Protein AF-A0A2E7UP07-F1 (afdb_monomer_lite)

Sequence (264 aa):
MEQRKNRIAVGGLRKANPNHLTILVEDVLRSPLGQLDPRTLADLVALSEIPTQIPTQLAKQLVSFRERMMREASDLPDGPALADLLRDLAGVAPHAQPGTLRDSIREICADRKHEDVVPAFEALERHWATEEPIEIELPKAPAPEPKRAAAPVKPRRASGGSAKNGAGRPEPVHELLPSAAKPRRRVATSQVNDSRREDWMREDVLSRLENYGSRGLKQEIIVAGTRHRSPYSDLGEGEVLAILRKMKREGRVRFSAGRWMLNK

Foldseek 3Di:
DVLVPQADDQPDLLADQQVVNCVSCVVVLPDALSRHQLLRLQSLQLVLVCCVRHDVVSNVSSVVSNVRRLVSLLPDDLDDVNLVSLQSNLVDQLQSHAPVNLVSNCVSCVPRDDPSNVVSNVSSVVRNVVDHHDHGDYPHDPDPDPPPPDDDDDDDDDDDDDDDDDDDDDDDDDDDDDDDDDDDDDDPDCPVVLVVQLVLLLVLLLVVQVVCAPNADALVCSLVSCCVPDPDVPDDSVSSVVSLVVCVVVQQWDDDPRGIHGRD

Radius of gyration: 27.46 Å; chains: 1; bounding box: 69×52×74 Å

Structure (mmCIF, N/CA/C/O backbone):
data_AF-A0A2E7UP07-F1
#
_entry.id   AF-A0A2E7UP07-F1
#
loop_
_atom_site.group_PDB
_atom_site.id
_atom_site.type_symbol
_atom_site.label_atom_id
_atom_site.label_alt_id
_atom_site.label_comp_id
_atom_site.label_asym_id
_atom_site.label_entity_id
_atom_site.label_seq_id
_atom_site.pdbx_PDB_ins_code
_atom_site.Cartn_x
_atom_site.Cartn_y
_atom_site.Cartn_z
_atom_site.occupancy
_atom_site.B_iso_or_equiv
_atom_site.auth_seq_id
_atom_site.auth_comp_id
_atom_site.auth_asym_id
_atom_site.auth_atom_id
_atom_site.pdbx_PDB_model_num
ATOM 1 N N . MET A 1 1 ? -10.965 -16.894 5.435 1.00 41.44 1 MET A N 1
ATOM 2 C CA . MET A 1 1 ? -10.268 -17.655 4.369 1.00 41.44 1 MET A CA 1
ATOM 3 C C . MET A 1 1 ? -10.761 -17.360 2.943 1.00 41.44 1 MET A C 1
ATOM 5 O O . MET A 1 1 ? -9.983 -17.553 2.020 1.00 41.44 1 MET A O 1
ATOM 9 N N . GLU A 1 2 ? -11.983 -16.857 2.716 1.00 35.28 2 GLU A N 1
ATOM 10 C CA . GLU A 1 2 ? -12.510 -16.604 1.353 1.00 35.28 2 GLU A CA 1
ATOM 11 C C . GLU A 1 2 ? -11.884 -15.413 0.598 1.00 35.28 2 GLU A C 1
ATOM 13 O O . GLU A 1 2 ? -11.828 -15.435 -0.628 1.00 35.28 2 GLU A O 1
ATOM 18 N N . GLN A 1 3 ? -11.333 -14.406 1.287 1.00 46.47 3 GLN A N 1
ATOM 19 C CA . GLN A 1 3 ? -10.760 -13.216 0.630 1.00 46.47 3 GLN A CA 1
ATOM 20 C C . GLN A 1 3 ? -9.442 -13.467 -0.128 1.00 46.47 3 GLN A C 1
ATOM 22 O O . GLN A 1 3 ? -9.080 -12.668 -0.987 1.00 46.47 3 GLN A O 1
ATOM 27 N N . ARG A 1 4 ? -8.735 -14.581 0.123 1.00 51.81 4 ARG A N 1
ATOM 28 C CA . ARG A 1 4 ? -7.459 -14.877 -0.560 1.00 51.81 4 ARG A CA 1
ATOM 29 C C . ARG A 1 4 ? -7.627 -15.226 -2.048 1.00 51.81 4 ARG A C 1
ATOM 31 O O . ARG A 1 4 ? -6.656 -15.133 -2.788 1.00 51.81 4 ARG A O 1
ATOM 38 N N . LYS A 1 5 ? -8.833 -15.597 -2.506 1.00 53.66 5 LYS A N 1
ATOM 39 C CA . LYS A 1 5 ? -9.068 -16.079 -3.884 1.00 53.66 5 LYS A CA 1
ATOM 40 C C . LYS A 1 5 ? -9.192 -14.983 -4.955 1.00 53.66 5 LYS A C 1
ATOM 42 O O . LYS A 1 5 ? -9.085 -15.314 -6.128 1.00 53.66 5 LYS A O 1
ATOM 47 N N . ASN A 1 6 ? -9.350 -13.709 -4.580 1.00 69.19 6 ASN A N 1
ATOM 48 C CA . ASN A 1 6 ? -9.571 -12.601 -5.527 1.00 69.19 6 ASN A CA 1
ATOM 49 C C . ASN A 1 6 ? -8.481 -11.517 -5.460 1.00 69.19 6 ASN A C 1
ATOM 51 O O . ASN A 1 6 ? -8.766 -10.333 -5.649 1.00 69.19 6 ASN A O 1
ATOM 55 N N . ARG A 1 7 ? -7.238 -11.897 -5.150 1.00 85.00 7 ARG A N 1
ATOM 56 C CA . ARG A 1 7 ? -6.121 -10.946 -5.165 1.00 85.00 7 ARG A CA 1
ATOM 57 C C . ARG A 1 7 ? -5.676 -10.657 -6.593 1.00 85.00 7 ARG A C 1
ATOM 59 O O . ARG A 1 7 ? -5.564 -11.558 -7.420 1.00 85.00 7 ARG A O 1
ATOM 66 N N . ILE A 1 8 ? -5.427 -9.385 -6.870 1.00 87.75 8 ILE A N 1
ATOM 67 C CA . ILE A 1 8 ? -4.972 -8.897 -8.164 1.00 87.75 8 ILE A CA 1
ATOM 68 C C . ILE A 1 8 ? -3.477 -9.181 -8.267 1.00 87.75 8 ILE A C 1
ATOM 70 O O . ILE A 1 8 ? -2.679 -8.598 -7.528 1.00 87.75 8 ILE A O 1
ATOM 74 N N . ALA A 1 9 ? -3.117 -10.066 -9.193 1.00 89.38 9 ALA A N 1
ATOM 75 C CA . ALA A 1 9 ? -1.739 -10.386 -9.525 1.00 89.38 9 ALA A CA 1
ATOM 76 C C . ALA A 1 9 ? -1.380 -9.807 -10.898 1.00 89.38 9 ALA A C 1
ATOM 78 O O . ALA A 1 9 ? -2.083 -10.055 -11.879 1.00 89.38 9 ALA A O 1
ATOM 79 N N . VAL A 1 10 ? -0.275 -9.064 -10.980 1.00 86.56 10 VAL A N 1
ATOM 80 C CA . VAL A 1 10 ? 0.266 -8.565 -12.253 1.00 86.56 10 VAL A CA 1
ATOM 81 C C . VAL A 1 10 ? 1.626 -9.200 -12.493 1.00 86.56 10 VAL A C 1
ATOM 83 O O . VAL A 1 10 ? 2.612 -8.883 -11.832 1.00 86.56 10 VAL A O 1
ATOM 86 N N . GLY A 1 11 ? 1.678 -10.122 -13.451 1.00 83.06 11 GLY A N 1
ATOM 87 C CA . GLY A 1 11 ? 2.912 -10.802 -13.826 1.00 83.06 11 GLY A CA 1
ATOM 88 C C . GLY A 1 11 ? 3.842 -9.922 -14.662 1.00 83.06 11 GLY A C 1
ATOM 89 O O . GLY A 1 11 ? 3.403 -9.096 -15.459 1.00 83.06 11 GLY A O 1
ATOM 90 N N . GLY A 1 12 ? 5.151 -10.145 -14.523 1.00 83.56 12 GLY A N 1
ATOM 91 C CA . GLY A 1 12 ? 6.152 -9.611 -15.453 1.00 83.56 12 GLY A CA 1
ATOM 92 C C . GLY A 1 12 ? 6.553 -8.148 -15.247 1.00 83.56 12 GLY A C 1
ATOM 93 O O . GLY A 1 12 ? 7.297 -7.623 -16.071 1.00 83.56 12 GLY A O 1
ATOM 94 N N . LEU A 1 13 ? 6.140 -7.505 -14.150 1.00 87.81 13 LEU A N 1
ATOM 95 C CA . LEU A 1 13 ? 6.447 -6.097 -13.858 1.00 87.81 13 LEU A CA 1
ATOM 96 C C . LEU A 1 13 ? 7.948 -5.778 -13.907 1.00 87.81 13 LEU A C 1
ATOM 98 O O . LEU A 1 13 ? 8.347 -4.776 -14.488 1.00 87.81 13 LEU A O 1
ATOM 102 N N . ARG A 1 14 ? 8.800 -6.670 -13.391 1.00 86.62 14 ARG A N 1
ATOM 103 C CA . ARG A 1 14 ? 10.264 -6.482 -13.396 1.00 86.62 14 ARG A CA 1
ATOM 104 C C . ARG A 1 14 ? 10.932 -6.605 -14.769 1.00 86.62 14 ARG A C 1
ATOM 106 O O . ARG A 1 14 ? 12.106 -6.292 -14.893 1.00 86.62 14 ARG A O 1
ATOM 113 N N . LYS A 1 15 ? 10.225 -7.119 -15.780 1.00 86.12 15 LYS A N 1
ATOM 114 C CA . LYS A 1 15 ? 10.754 -7.360 -17.138 1.00 86.12 15 LYS A CA 1
ATOM 115 C C . LYS A 1 15 ? 9.993 -6.576 -18.208 1.00 86.12 15 LYS A C 1
ATOM 117 O O . LYS A 1 15 ? 10.276 -6.717 -19.396 1.00 86.12 15 LYS A O 1
ATOM 122 N N . ALA A 1 16 ? 8.993 -5.797 -17.808 1.00 82.69 16 ALA A N 1
ATOM 123 C CA . ALA A 1 16 ? 8.141 -5.070 -18.728 1.00 82.69 16 ALA A CA 1
ATOM 124 C C . ALA A 1 16 ? 8.869 -3.849 -19.301 1.00 82.69 16 ALA A C 1
ATOM 126 O O . ALA A 1 16 ? 9.675 -3.203 -18.636 1.00 82.69 16 ALA A O 1
ATOM 127 N N . ASN A 1 17 ? 8.544 -3.504 -20.546 1.00 78.81 17 ASN A N 1
ATOM 128 C CA . ASN A 1 17 ? 8.998 -2.254 -21.142 1.00 78.81 17 ASN A CA 1
ATOM 129 C C . ASN A 1 17 ? 8.436 -1.060 -20.333 1.00 78.81 17 ASN A C 1
ATOM 131 O O . ASN A 1 17 ? 7.235 -1.069 -20.036 1.00 78.81 17 ASN A O 1
ATOM 135 N N . PRO A 1 18 ? 9.236 -0.017 -20.035 1.00 75.81 18 PRO A N 1
ATOM 136 C CA . PRO A 1 18 ? 8.787 1.163 -19.291 1.00 75.81 18 PRO A CA 1
ATOM 137 C C . PRO A 1 18 ? 7.499 1.815 -19.812 1.00 75.81 18 PRO A C 1
ATOM 139 O O . PRO A 1 18 ? 6.678 2.274 -19.020 1.00 75.81 18 PRO A O 1
ATOM 142 N N . ASN A 1 19 ? 7.277 1.814 -21.131 1.00 72.56 19 ASN A N 1
ATOM 143 C CA . ASN A 1 19 ? 6.059 2.371 -21.729 1.00 72.56 19 ASN A CA 1
ATOM 144 C C . ASN A 1 19 ? 4.832 1.471 -21.511 1.00 72.56 19 ASN A C 1
ATOM 146 O O . ASN A 1 19 ? 3.713 1.963 -21.391 1.00 72.56 19 ASN A O 1
ATOM 150 N N . HIS A 1 20 ? 5.028 0.152 -21.445 1.00 78.75 20 HIS A N 1
ATOM 151 C CA . HIS A 1 20 ? 3.950 -0.805 -21.181 1.00 78.75 20 HIS A CA 1
ATOM 152 C C . HIS A 1 20 ? 3.600 -0.876 -19.694 1.00 78.75 20 HIS A C 1
ATOM 154 O O . HIS A 1 20 ? 2.454 -1.167 -19.357 1.00 78.75 20 HIS A O 1
ATOM 160 N N . LEU A 1 21 ? 4.551 -0.562 -18.805 1.00 81.12 21 LEU A N 1
ATOM 161 C CA . LEU A 1 21 ? 4.309 -0.528 -17.364 1.00 81.12 21 LEU A CA 1
ATOM 162 C C . LEU A 1 21 ? 3.149 0.392 -17.001 1.00 81.12 21 LEU A C 1
ATOM 164 O O . LEU A 1 21 ? 2.299 -0.014 -16.219 1.00 81.12 21 LEU A O 1
ATOM 168 N N . THR A 1 22 ? 3.066 1.586 -17.600 1.00 78.62 22 THR A N 1
ATOM 169 C CA . THR A 1 22 ? 1.986 2.541 -17.305 1.00 78.62 22 THR A CA 1
ATOM 170 C C . THR A 1 22 ? 0.603 1.935 -17.524 1.00 78.62 22 THR A C 1
ATOM 172 O O . THR A 1 22 ? -0.282 2.158 -16.707 1.00 78.62 22 THR A O 1
ATOM 175 N N . ILE A 1 23 ? 0.439 1.134 -18.579 1.00 78.06 23 ILE A N 1
ATOM 176 C CA . ILE A 1 23 ? -0.828 0.471 -18.904 1.00 78.06 23 ILE A CA 1
ATOM 177 C C . ILE A 1 23 ? -1.078 -0.698 -17.944 1.00 78.06 23 ILE A C 1
ATOM 179 O O . ILE A 1 23 ? -2.177 -0.846 -17.423 1.00 78.06 23 ILE A O 1
ATOM 183 N N . LEU A 1 24 ? -0.052 -1.512 -17.674 1.00 82.00 24 LEU A N 1
ATOM 184 C CA . LEU A 1 24 ? -0.178 -2.712 -16.841 1.00 82.00 24 LEU A CA 1
ATOM 185 C C . LEU A 1 24 ? -0.563 -2.408 -15.391 1.00 82.00 24 LEU A C 1
ATOM 187 O O . LEU A 1 24 ? -1.238 -3.218 -14.759 1.00 82.00 24 LEU A O 1
ATOM 191 N N . VAL A 1 25 ? -0.116 -1.272 -14.853 1.00 88.44 25 VAL A N 1
ATOM 192 C CA . VAL A 1 25 ? -0.308 -0.959 -13.431 1.00 88.44 25 VAL A CA 1
ATOM 193 C C . VAL A 1 25 ? -1.404 0.071 -13.167 1.00 88.44 25 VAL A C 1
ATOM 195 O O . VAL A 1 25 ? -1.717 0.300 -12.003 1.00 88.44 25 VAL A O 1
ATOM 198 N N . GLU A 1 26 ? -2.009 0.684 -14.193 1.00 82.75 26 GLU A N 1
ATOM 199 C CA . GLU A 1 26 ? -2.934 1.819 -14.020 1.00 82.75 26 GLU A CA 1
ATOM 200 C C . GLU A 1 26 ? -4.058 1.533 -13.011 1.00 82.75 26 GLU A C 1
ATOM 202 O O . GLU A 1 26 ? -4.303 2.333 -12.098 1.00 82.75 26 GLU A O 1
ATOM 207 N N . ASP A 1 27 ? -4.711 0.381 -13.157 1.00 80.12 27 ASP A N 1
ATOM 208 C CA . ASP A 1 27 ? -5.810 -0.027 -12.283 1.00 80.12 27 ASP A CA 1
ATOM 209 C C . ASP A 1 27 ? -5.301 -0.552 -10.937 1.00 80.12 27 ASP A C 1
ATOM 211 O O . ASP A 1 27 ? -5.854 -0.233 -9.881 1.00 80.12 27 ASP A O 1
ATOM 215 N N . VAL A 1 28 ? -4.191 -1.292 -10.954 1.00 91.38 28 VAL A N 1
ATOM 216 C CA . VAL A 1 28 ? -3.621 -1.947 -9.766 1.00 91.38 28 VAL A CA 1
ATOM 217 C C . VAL A 1 28 ? -3.075 -0.937 -8.761 1.00 91.38 28 VAL A C 1
ATOM 219 O O . VAL A 1 28 ? -3.221 -1.126 -7.554 1.00 91.38 28 VAL A O 1
ATOM 222 N N . LEU A 1 29 ? -2.552 0.199 -9.231 1.00 92.19 29 LEU A N 1
ATOM 223 C CA . LEU A 1 29 ? -2.101 1.297 -8.370 1.00 92.19 29 LEU A CA 1
ATOM 224 C C . LEU A 1 29 ? -3.226 1.940 -7.551 1.00 92.19 29 LEU A C 1
ATOM 226 O O . LEU A 1 29 ? -2.947 2.751 -6.667 1.00 92.19 29 LEU A O 1
ATOM 230 N N . ARG A 1 30 ? -4.495 1.628 -7.834 1.00 88.94 30 ARG A N 1
ATOM 231 C CA . ARG A 1 30 ? -5.647 2.139 -7.078 1.00 88.94 30 ARG A CA 1
ATOM 232 C C . ARG A 1 30 ? -6.181 1.123 -6.076 1.00 88.94 30 ARG A C 1
ATOM 234 O O . ARG A 1 30 ? -6.876 1.535 -5.145 1.00 88.94 30 ARG A O 1
ATOM 241 N N . SER A 1 31 ? -5.818 -0.148 -6.209 1.00 90.88 31 SER A N 1
ATOM 242 C CA . SER A 1 31 ? -6.282 -1.228 -5.340 1.00 90.88 31 SER A CA 1
ATOM 243 C C . SER A 1 31 ? -5.780 -1.062 -3.899 1.00 90.88 31 SER A C 1
ATOM 245 O O . SER A 1 31 ? -4.682 -0.532 -3.705 1.00 90.88 31 SER A O 1
ATOM 247 N N . PRO A 1 32 ? -6.579 -1.449 -2.889 1.00 91.00 32 PRO A N 1
ATOM 248 C CA . PRO A 1 32 ? -6.159 -1.486 -1.491 1.00 91.00 32 PRO A CA 1
ATOM 249 C C . PRO A 1 32 ? -5.232 -2.677 -1.218 1.00 91.00 32 PRO A C 1
ATOM 251 O O . PRO A 1 32 ? -5.281 -3.683 -1.933 1.00 91.00 32 PRO A O 1
ATOM 254 N N . LEU A 1 33 ? -4.456 -2.594 -0.138 1.00 91.75 33 LEU A N 1
ATOM 255 C CA . LEU A 1 33 ? -3.448 -3.583 0.254 1.00 91.75 33 LEU A CA 1
ATOM 256 C C . LEU A 1 33 ? -4.002 -5.015 0.290 1.00 91.75 33 LEU A C 1
ATOM 258 O O . LEU A 1 33 ? -3.428 -5.919 -0.309 1.00 91.75 33 LEU A O 1
ATOM 262 N N . GLY A 1 34 ? -5.161 -5.218 0.923 1.00 89.12 34 GLY A N 1
ATOM 263 C CA . GLY A 1 34 ? -5.766 -6.549 1.070 1.00 89.12 34 GLY A CA 1
ATOM 264 C C . GLY A 1 34 ? -6.213 -7.210 -0.243 1.00 89.12 34 GLY A C 1
ATOM 265 O O . GLY A 1 34 ? -6.429 -8.423 -0.271 1.00 89.12 34 GLY A O 1
ATOM 266 N N . GLN A 1 35 ? -6.346 -6.437 -1.327 1.00 90.81 35 GLN A N 1
ATOM 267 C CA . GLN A 1 35 ? -6.702 -6.937 -2.661 1.00 90.81 35 GLN A CA 1
ATOM 268 C C . GLN A 1 35 ? -5.482 -7.193 -3.545 1.00 90.81 35 GLN A C 1
ATOM 270 O O . GLN A 1 35 ? -5.643 -7.707 -4.650 1.00 90.81 35 GLN A O 1
ATOM 275 N N . LEU A 1 36 ? -4.281 -6.833 -3.105 1.00 92.81 36 LEU A N 1
ATOM 276 C CA . LEU A 1 36 ? -3.072 -7.028 -3.887 1.00 92.81 36 LEU A CA 1
ATOM 277 C C . LEU A 1 36 ? -2.442 -8.372 -3.570 1.00 92.81 36 LEU A C 1
ATOM 279 O O . LEU A 1 36 ? -2.367 -8.803 -2.419 1.00 92.81 36 LEU A O 1
ATOM 283 N N . ASP A 1 37 ? -1.965 -9.030 -4.617 1.00 94.06 37 ASP A N 1
ATOM 284 C CA . ASP A 1 37 ? -1.066 -10.152 -4.442 1.00 94.06 37 ASP A CA 1
ATOM 285 C C . ASP A 1 37 ? 0.270 -9.668 -3.820 1.00 94.06 37 ASP A C 1
ATOM 287 O O . ASP A 1 37 ? 0.810 -8.646 -4.263 1.00 94.06 37 ASP A O 1
ATOM 291 N N . PRO A 1 38 ? 0.830 -10.370 -2.813 1.00 94.25 38 PRO A N 1
ATOM 292 C CA . PRO A 1 38 ? 2.055 -9.950 -2.125 1.00 94.25 38 PRO A CA 1
ATOM 293 C C . PRO A 1 38 ? 3.258 -9.783 -3.058 1.00 94.25 38 PRO A C 1
ATOM 295 O O . PRO A 1 38 ? 4.070 -8.874 -2.866 1.00 94.25 38 PRO A O 1
ATOM 298 N N . ARG A 1 39 ? 3.368 -10.614 -4.107 1.00 94.88 39 ARG A N 1
ATOM 299 C CA . ARG A 1 39 ? 4.440 -10.476 -5.098 1.00 94.88 39 ARG A CA 1
ATOM 300 C C . ARG A 1 39 ? 4.242 -9.220 -5.937 1.00 94.88 39 ARG A C 1
ATOM 302 O O . ARG A 1 39 ? 5.205 -8.505 -6.200 1.00 94.88 39 ARG A O 1
ATOM 309 N N . THR A 1 40 ? 3.001 -8.928 -6.312 1.00 95.38 40 THR A N 1
ATOM 310 C CA . THR A 1 40 ? 2.662 -7.702 -7.049 1.00 95.38 40 THR A CA 1
ATOM 311 C C . THR A 1 40 ? 2.959 -6.453 -6.220 1.00 95.38 40 THR A C 1
ATOM 313 O O . THR A 1 40 ? 3.543 -5.506 -6.741 1.00 95.38 40 THR A O 1
ATOM 316 N N . LEU A 1 41 ? 2.637 -6.460 -4.922 1.00 96.25 41 LEU A N 1
ATOM 317 C CA . LEU A 1 41 ? 3.016 -5.382 -4.005 1.00 96.25 41 LEU A CA 1
ATOM 318 C C . LEU A 1 41 ? 4.537 -5.177 -3.986 1.00 96.25 41 LEU A C 1
ATOM 320 O O . LEU A 1 41 ? 4.997 -4.056 -4.204 1.00 96.25 41 LEU A O 1
ATOM 324 N N . ALA A 1 42 ? 5.308 -6.245 -3.763 1.00 96.06 42 ALA A N 1
ATOM 325 C CA . ALA A 1 42 ? 6.767 -6.173 -3.709 1.00 96.06 42 ALA A CA 1
ATOM 326 C C . ALA A 1 42 ? 7.372 -5.636 -5.018 1.00 96.06 42 ALA A C 1
ATOM 328 O O . ALA A 1 42 ? 8.253 -4.777 -4.988 1.00 96.06 42 ALA A O 1
ATOM 329 N N . ASP A 1 43 ? 6.861 -6.083 -6.167 1.00 95.19 43 ASP A N 1
ATOM 330 C CA . ASP A 1 43 ? 7.311 -5.623 -7.481 1.00 95.19 43 ASP A CA 1
ATOM 331 C C . ASP A 1 43 ? 6.9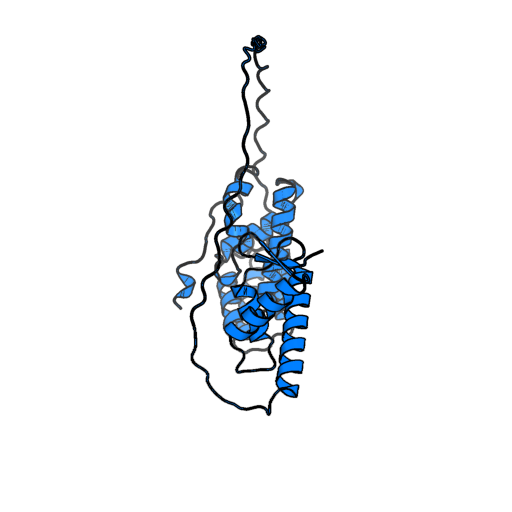72 -4.142 -7.726 1.00 95.19 43 ASP A C 1
ATOM 333 O O . ASP A 1 43 ? 7.823 -3.397 -8.209 1.00 95.19 43 ASP A O 1
ATOM 337 N N . LEU A 1 44 ? 5.776 -3.677 -7.352 1.00 95.69 44 LEU A N 1
ATOM 338 C CA . LEU A 1 44 ? 5.394 -2.263 -7.479 1.00 95.69 44 LEU A CA 1
ATOM 339 C C . LEU A 1 44 ? 6.210 -1.353 -6.553 1.00 95.69 44 LEU A C 1
ATOM 341 O O . LEU A 1 44 ? 6.601 -0.257 -6.960 1.00 95.69 44 LEU A O 1
ATOM 345 N N . VAL A 1 45 ? 6.498 -1.795 -5.325 1.00 96.19 45 VAL A N 1
ATOM 346 C CA . VAL A 1 45 ? 7.381 -1.045 -4.420 1.00 96.19 45 VAL A CA 1
ATOM 347 C C . VAL A 1 45 ? 8.796 -0.987 -4.992 1.00 96.19 45 VAL A C 1
ATOM 349 O O . VAL A 1 45 ? 9.387 0.088 -5.005 1.00 96.19 45 VAL A O 1
ATOM 352 N N . ALA A 1 46 ? 9.305 -2.081 -5.554 1.00 94.81 46 ALA A N 1
ATOM 353 C CA . ALA A 1 46 ? 10.634 -2.103 -6.156 1.00 94.81 46 ALA A CA 1
ATOM 354 C C . ALA A 1 46 ? 10.721 -1.186 -7.393 1.00 94.81 46 ALA A C 1
ATOM 356 O O . ALA A 1 46 ? 11.689 -0.450 -7.558 1.00 94.81 46 ALA A O 1
ATOM 357 N N . LEU A 1 47 ? 9.669 -1.121 -8.220 1.00 94.00 47 LEU A N 1
ATOM 358 C CA . LEU A 1 47 ? 9.594 -0.151 -9.323 1.00 94.00 47 LEU A CA 1
ATOM 359 C C . LEU A 1 47 ? 9.615 1.311 -8.836 1.00 94.00 47 LEU A C 1
ATOM 361 O O . LEU A 1 47 ? 10.065 2.193 -9.566 1.00 94.00 47 LEU A O 1
ATOM 365 N N . SER A 1 48 ? 9.144 1.588 -7.615 1.00 94.00 48 SER A N 1
ATOM 366 C CA . SER A 1 48 ? 9.197 2.937 -7.032 1.00 94.00 48 SER A CA 1
ATOM 367 C C . SER A 1 48 ? 10.619 3.393 -6.673 1.00 94.00 48 SER A C 1
ATOM 369 O O . SER A 1 48 ? 10.844 4.594 -6.525 1.00 94.00 48 SER A O 1
ATOM 371 N N . GLU A 1 49 ? 11.570 2.460 -6.552 1.00 92.12 49 GLU A N 1
ATOM 372 C CA . GLU A 1 49 ? 12.976 2.732 -6.217 1.00 92.12 49 GLU A CA 1
ATOM 373 C C . GLU A 1 49 ? 13.827 3.080 -7.448 1.00 92.12 49 GLU A C 1
ATOM 375 O O . GLU A 1 49 ? 14.929 3.602 -7.303 1.00 92.12 49 GLU A O 1
ATOM 380 N N . ILE A 1 50 ? 13.302 2.881 -8.664 1.00 91.12 50 ILE A N 1
ATOM 381 C CA . ILE A 1 50 ? 14.004 3.153 -9.930 1.00 91.12 50 ILE A CA 1
ATOM 382 C C . ILE A 1 50 ? 13.336 4.264 -10.763 1.00 91.12 50 ILE A C 1
ATOM 384 O O . ILE A 1 50 ? 13.069 4.079 -11.955 1.00 91.12 50 ILE A O 1
ATOM 388 N N . PRO A 1 51 ? 13.073 5.460 -10.193 1.00 89.00 51 PRO A N 1
ATOM 389 C CA . PRO A 1 51 ? 12.303 6.516 -10.857 1.00 89.00 51 PRO A CA 1
ATOM 390 C C . PRO A 1 51 ? 12.947 7.034 -12.152 1.00 89.00 51 PRO A C 1
ATOM 392 O O . PRO A 1 51 ? 12.265 7.647 -12.969 1.00 89.00 51 PRO A O 1
ATOM 395 N N . THR A 1 52 ? 14.245 6.798 -12.350 1.00 88.12 52 THR A N 1
ATOM 396 C CA . THR A 1 52 ? 15.005 7.194 -13.544 1.00 88.12 52 THR A CA 1
ATOM 397 C C . THR A 1 52 ? 14.757 6.287 -14.751 1.00 88.12 52 THR A C 1
ATOM 399 O O . THR A 1 52 ? 14.991 6.713 -15.880 1.00 88.12 52 THR A O 1
ATOM 402 N N . GLN A 1 53 ? 14.273 5.059 -14.538 1.00 87.75 53 GLN A N 1
ATOM 403 C CA . GLN A 1 53 ? 14.061 4.061 -15.595 1.00 87.75 53 GLN A CA 1
ATOM 404 C C . GLN A 1 53 ? 12.612 4.014 -16.108 1.00 87.75 53 GLN A C 1
ATOM 406 O O . GLN A 1 53 ? 12.306 3.283 -17.049 1.00 87.75 53 GLN A O 1
ATOM 411 N N . ILE A 1 54 ? 11.708 4.789 -15.503 1.00 88.94 54 ILE A N 1
ATOM 412 C CA . ILE A 1 54 ? 10.272 4.794 -15.802 1.00 88.94 54 ILE A CA 1
ATOM 413 C C . ILE A 1 54 ? 9.764 6.207 -16.116 1.00 88.94 54 ILE A C 1
ATOM 415 O O . ILE A 1 54 ? 10.383 7.196 -15.718 1.00 88.94 54 ILE A O 1
ATOM 419 N N . PRO A 1 55 ? 8.614 6.347 -16.804 1.00 87.12 55 PRO A N 1
ATOM 420 C CA . PRO A 1 55 ? 8.022 7.656 -17.059 1.00 87.12 55 PRO A CA 1
ATOM 421 C C . PRO A 1 55 ? 7.793 8.453 -15.766 1.00 87.12 55 PRO A C 1
ATOM 423 O O . PRO A 1 55 ? 7.247 7.933 -14.793 1.00 87.12 55 PRO A O 1
ATOM 426 N N . THR A 1 56 ? 8.129 9.748 -15.768 1.00 88.06 56 THR A N 1
ATOM 427 C CA . THR A 1 56 ? 8.072 10.614 -14.572 1.00 88.06 56 THR A CA 1
ATOM 428 C C . THR A 1 56 ? 6.704 10.615 -13.888 1.00 88.06 56 THR A C 1
ATOM 430 O O . THR A 1 56 ? 6.614 10.664 -12.662 1.00 88.06 56 THR A O 1
ATOM 433 N N . GLN A 1 57 ? 5.622 10.558 -14.669 1.00 88.12 57 GLN A N 1
ATOM 434 C CA . GLN A 1 57 ? 4.270 10.497 -14.120 1.00 88.12 57 GLN A CA 1
ATOM 435 C C . GLN A 1 57 ? 4.017 9.181 -13.376 1.00 88.12 57 GLN A C 1
ATOM 437 O O . GLN A 1 57 ? 3.452 9.202 -12.283 1.00 88.12 57 GLN A O 1
ATOM 442 N N . LEU A 1 58 ? 4.475 8.060 -13.938 1.00 89.44 58 LEU A N 1
ATOM 443 C CA . LEU A 1 58 ? 4.368 6.749 -13.309 1.00 89.44 58 LEU A CA 1
ATOM 444 C C . LEU A 1 58 ? 5.218 6.683 -12.034 1.00 89.44 58 LEU A C 1
ATOM 446 O O . LEU A 1 58 ? 4.733 6.209 -11.012 1.00 89.44 58 LEU A O 1
ATOM 450 N N . ALA A 1 59 ? 6.433 7.241 -12.050 1.00 92.75 59 ALA A N 1
ATOM 451 C CA . ALA A 1 59 ? 7.281 7.330 -10.859 1.00 92.75 59 ALA A CA 1
ATOM 452 C C . ALA A 1 59 ? 6.564 8.036 -9.695 1.00 92.75 59 ALA A C 1
ATOM 454 O O . ALA A 1 59 ? 6.504 7.510 -8.584 1.00 92.75 59 ALA A O 1
ATOM 455 N N . LYS A 1 60 ? 5.930 9.189 -9.957 1.00 92.94 60 LYS A N 1
ATOM 456 C CA . LYS A 1 60 ? 5.137 9.914 -8.945 1.00 92.94 60 LYS A CA 1
ATOM 457 C C . LYS A 1 60 ? 3.976 9.076 -8.404 1.00 92.94 60 LYS A C 1
ATOM 459 O O . LYS A 1 60 ? 3.701 9.104 -7.203 1.00 92.94 60 LYS A O 1
ATOM 464 N N . GLN A 1 61 ? 3.287 8.345 -9.282 1.00 93.44 61 GLN A N 1
ATOM 465 C CA . GLN A 1 61 ? 2.179 7.474 -8.889 1.00 93.44 61 GLN A CA 1
ATOM 466 C C . GLN A 1 61 ? 2.653 6.295 -8.033 1.00 93.44 61 GLN A C 1
ATOM 468 O O . GLN A 1 61 ? 2.003 5.994 -7.037 1.00 93.44 61 GLN A O 1
ATOM 473 N N . LEU A 1 62 ? 3.788 5.678 -8.369 1.00 95.44 62 LEU A N 1
ATOM 474 C CA . LEU A 1 62 ? 4.376 4.570 -7.613 1.00 95.44 62 LEU A CA 1
ATOM 475 C C . LEU A 1 62 ? 4.851 4.998 -6.222 1.00 95.44 62 LEU A C 1
ATOM 477 O O . LEU A 1 62 ? 4.613 4.277 -5.257 1.00 95.44 62 LEU A O 1
ATOM 481 N N . VAL A 1 63 ? 5.437 6.192 -6.086 1.00 95.06 63 VAL A N 1
ATOM 482 C CA . VAL A 1 63 ? 5.789 6.751 -4.767 1.00 95.06 63 VAL A CA 1
ATOM 483 C C . VAL A 1 63 ? 4.532 6.971 -3.921 1.00 95.06 63 VAL A C 1
ATOM 485 O O . VAL A 1 63 ? 4.454 6.490 -2.792 1.00 95.06 63 VAL A O 1
ATOM 488 N N . SER A 1 64 ? 3.505 7.612 -4.493 1.00 94.62 64 SER A N 1
ATOM 489 C CA . SER A 1 64 ? 2.221 7.818 -3.800 1.00 94.62 64 SER A CA 1
ATOM 490 C C . SER A 1 64 ? 1.552 6.492 -3.416 1.00 94.62 64 SER A C 1
ATOM 492 O O . SER A 1 64 ? 0.941 6.377 -2.354 1.00 94.62 64 SER A O 1
ATOM 494 N N . PHE A 1 65 ? 1.652 5.489 -4.289 1.00 96.06 65 PHE A N 1
ATOM 495 C CA . PHE A 1 65 ? 1.159 4.141 -4.045 1.00 96.06 65 PHE A CA 1
ATOM 496 C C . PHE A 1 65 ? 1.895 3.493 -2.872 1.00 96.06 65 PHE A C 1
ATOM 498 O O . PHE A 1 65 ? 1.229 3.044 -1.943 1.00 96.06 65 PHE A O 1
ATOM 505 N N . ARG A 1 66 ? 3.234 3.506 -2.871 1.00 95.75 66 ARG A N 1
ATOM 506 C CA . ARG A 1 66 ? 4.059 2.960 -1.785 1.00 95.75 66 ARG A CA 1
ATOM 507 C C . ARG A 1 66 ? 3.679 3.578 -0.443 1.00 95.75 66 ARG A C 1
ATOM 509 O O . ARG A 1 66 ? 3.347 2.849 0.484 1.00 95.75 66 ARG A O 1
ATOM 516 N N . GLU A 1 67 ? 3.652 4.906 -0.352 1.00 95.44 67 GLU A N 1
ATOM 517 C CA . GLU A 1 67 ? 3.279 5.618 0.881 1.00 95.44 67 GLU A CA 1
ATOM 518 C C . GLU A 1 67 ? 1.863 5.276 1.355 1.00 95.44 67 GLU A C 1
ATOM 520 O O . GLU A 1 67 ? 1.585 5.219 2.552 1.00 95.44 67 GLU A O 1
ATOM 525 N N . ARG A 1 68 ? 0.925 5.082 0.423 1.00 95.88 68 ARG A N 1
ATOM 526 C CA . ARG A 1 68 ? -0.432 4.646 0.758 1.00 95.88 68 ARG A CA 1
ATOM 527 C C . ARG A 1 68 ? -0.438 3.211 1.287 1.00 95.88 68 ARG A C 1
ATOM 529 O O . ARG A 1 68 ? -1.056 2.980 2.315 1.00 95.88 68 ARG A O 1
ATOM 536 N N . MET A 1 69 ? 0.255 2.281 0.633 1.00 96.62 69 MET A N 1
ATOM 537 C CA . MET A 1 69 ? 0.316 0.880 1.067 1.00 96.62 69 MET A CA 1
ATOM 538 C C . MET A 1 69 ? 0.984 0.726 2.432 1.00 96.62 69 MET A C 1
ATOM 540 O O . MET A 1 69 ? 0.489 -0.044 3.247 1.00 96.62 69 MET A O 1
ATOM 544 N N . MET A 1 70 ? 2.054 1.476 2.713 1.00 95.75 70 MET A N 1
ATOM 545 C CA . MET A 1 70 ? 2.714 1.415 4.024 1.00 95.75 70 MET A CA 1
ATOM 546 C C . MET A 1 70 ? 1.830 1.999 5.132 1.00 95.75 70 MET A C 1
ATOM 548 O O . MET A 1 70 ? 1.784 1.451 6.228 1.00 95.75 70 MET A O 1
ATOM 552 N N . ARG A 1 71 ? 1.051 3.050 4.838 1.00 94.88 71 ARG A N 1
ATOM 553 C CA . ARG A 1 71 ? 0.021 3.541 5.767 1.00 94.88 71 ARG A CA 1
ATOM 554 C C . ARG A 1 71 ? -1.079 2.512 6.001 1.00 94.88 71 ARG A C 1
ATOM 556 O O . ARG A 1 71 ? -1.378 2.222 7.147 1.00 94.88 71 ARG A O 1
ATOM 563 N N . GLU A 1 72 ? -1.618 1.912 4.939 1.00 94.56 72 GLU A N 1
ATOM 564 C CA . GLU A 1 72 ? -2.630 0.854 5.065 1.00 94.56 72 GLU A CA 1
ATOM 565 C C . GLU A 1 72 ? -2.112 -0.345 5.874 1.00 94.56 72 GLU A C 1
ATOM 567 O O . GLU A 1 72 ? -2.868 -0.908 6.657 1.00 94.56 72 GLU A O 1
ATOM 572 N N . ALA A 1 73 ? -0.835 -0.716 5.723 1.00 94.31 73 ALA A N 1
ATOM 573 C CA . ALA A 1 73 ? -0.202 -1.763 6.523 1.00 94.31 73 ALA A CA 1
ATOM 574 C C . ALA A 1 73 ? -0.037 -1.353 7.997 1.00 94.31 73 ALA A C 1
ATOM 576 O O . ALA A 1 73 ? -0.303 -2.160 8.883 1.00 94.31 73 ALA A O 1
ATOM 577 N N . SER A 1 74 ? 0.358 -0.104 8.263 1.00 94.94 74 SER A N 1
ATOM 578 C CA . SER A 1 74 ? 0.487 0.446 9.622 1.00 94.94 74 SER A CA 1
ATOM 579 C C . SER A 1 74 ? -0.859 0.561 10.351 1.00 94.94 74 SER A C 1
ATOM 581 O O . SER A 1 74 ? -0.934 0.353 11.564 1.00 94.94 74 SER A O 1
ATOM 583 N N . ASP A 1 75 ? -1.926 0.832 9.595 1.00 94.25 75 ASP A N 1
ATOM 584 C CA . ASP A 1 75 ? -3.305 0.931 10.081 1.00 94.25 75 ASP A CA 1
ATOM 585 C C . ASP A 1 75 ? -3.930 -0.441 10.407 1.00 94.25 75 ASP A C 1
ATOM 587 O O . ASP A 1 75 ? -5.019 -0.496 10.990 1.00 94.25 75 ASP A O 1
ATOM 591 N N . LEU A 1 76 ? -3.284 -1.560 10.045 1.00 92.75 76 LEU A N 1
ATOM 592 C CA . LEU A 1 76 ? -3.772 -2.886 10.424 1.00 92.75 76 LEU A CA 1
ATOM 593 C C . LEU A 1 76 ? -3.702 -3.071 11.950 1.00 92.75 76 LEU A C 1
ATOM 595 O O . LEU A 1 76 ? -2.724 -2.667 12.585 1.00 92.75 76 LEU A O 1
ATOM 599 N N . PRO A 1 77 ? -4.717 -3.709 12.563 1.00 92.38 77 PRO A N 1
ATOM 600 C CA . PRO A 1 77 ? -4.700 -3.976 13.994 1.00 92.38 77 PRO A CA 1
ATOM 601 C C . PRO A 1 77 ? -3.554 -4.928 14.357 1.00 92.38 77 PRO A C 1
ATOM 603 O O . PRO A 1 77 ? -3.278 -5.880 13.621 1.00 92.38 77 PRO A O 1
ATOM 606 N N . ASP A 1 78 ? -2.937 -4.690 15.520 1.00 94.12 78 ASP A N 1
ATOM 607 C CA . ASP A 1 78 ? -1.944 -5.596 16.109 1.00 94.12 78 ASP A CA 1
ATOM 608 C C . ASP A 1 78 ? -2.635 -6.914 16.483 1.00 94.12 78 ASP A C 1
ATOM 610 O O . ASP A 1 78 ? -3.338 -6.999 17.490 1.00 94.12 78 ASP A O 1
ATOM 614 N N . GLY A 1 79 ? -2.540 -7.900 15.592 1.00 94.69 79 GLY A N 1
ATOM 615 C CA . GLY A 1 79 ? -3.349 -9.109 15.640 1.00 94.69 79 GLY A CA 1
ATOM 616 C C . GLY A 1 79 ? -3.338 -9.909 14.336 1.00 94.69 79 GLY A C 1
ATOM 617 O O . GLY A 1 79 ? -2.467 -9.708 13.482 1.00 94.69 79 GLY A O 1
ATOM 618 N N . PRO A 1 80 ? -4.325 -10.806 14.143 1.00 93.31 80 PRO A N 1
ATOM 619 C CA . PRO A 1 80 ? -4.345 -11.748 13.024 1.00 93.31 80 PRO A CA 1
ATOM 620 C C . PRO A 1 80 ? -4.250 -11.102 11.637 1.00 93.31 80 PRO A C 1
ATOM 622 O O . PRO A 1 80 ? -3.628 -11.669 10.746 1.00 93.31 80 PRO A O 1
ATOM 625 N N . ALA A 1 81 ? -4.819 -9.907 11.444 1.00 92.94 81 ALA A N 1
ATOM 626 C CA . ALA A 1 81 ? -4.790 -9.220 10.151 1.00 92.94 81 ALA A CA 1
ATOM 627 C C . ALA A 1 81 ? -3.368 -8.809 9.732 1.00 92.94 81 ALA A C 1
ATOM 629 O O . ALA A 1 81 ? -2.979 -9.025 8.584 1.00 92.94 81 ALA A O 1
ATOM 630 N N . LEU A 1 82 ? -2.586 -8.249 10.662 1.00 95.75 82 LEU A N 1
ATOM 631 C CA . LEU A 1 82 ? -1.186 -7.911 10.416 1.00 95.75 82 LEU A CA 1
ATOM 632 C C . LEU A 1 82 ? -0.337 -9.182 10.293 1.00 95.75 82 LEU A C 1
ATOM 634 O O . LEU A 1 82 ? 0.452 -9.300 9.360 1.00 95.75 82 LEU A O 1
ATOM 638 N N . ALA A 1 83 ? -0.550 -10.170 11.166 1.00 96.69 83 ALA A N 1
ATOM 639 C CA . ALA A 1 83 ? 0.156 -11.449 11.092 1.00 96.69 83 ALA A CA 1
ATOM 640 C C . ALA A 1 83 ? -0.058 -12.157 9.742 1.00 96.69 83 ALA A C 1
ATOM 642 O O . ALA A 1 83 ? 0.883 -12.705 9.170 1.00 96.69 83 ALA A O 1
ATOM 643 N N . ASP A 1 84 ? -1.274 -12.111 9.194 1.00 95.56 84 ASP A N 1
ATOM 644 C CA . ASP A 1 84 ? -1.580 -12.674 7.881 1.00 95.56 84 ASP A CA 1
ATOM 645 C C . ASP A 1 84 ? -0.843 -11.953 6.749 1.00 95.56 84 ASP A C 1
ATOM 647 O O . ASP A 1 84 ? -0.314 -12.628 5.867 1.00 95.56 84 ASP A O 1
ATOM 651 N N . LEU A 1 85 ? -0.737 -10.619 6.790 1.00 95.69 85 LEU A N 1
ATOM 652 C CA . LEU A 1 85 ? 0.081 -9.864 5.835 1.00 95.69 85 LEU A CA 1
ATOM 653 C C . LEU A 1 85 ? 1.555 -10.294 5.900 1.00 95.69 85 LEU A C 1
ATOM 655 O O . LEU A 1 85 ? 2.172 -10.523 4.862 1.00 95.69 85 LEU A O 1
ATOM 659 N N . LEU A 1 86 ? 2.115 -10.424 7.105 1.00 97.56 86 LEU A N 1
ATOM 660 C CA . LEU A 1 86 ? 3.512 -10.823 7.302 1.00 97.56 86 LEU A CA 1
ATOM 661 C C . LEU A 1 86 ? 3.776 -12.243 6.782 1.00 97.56 86 LEU A C 1
ATOM 663 O O . LEU A 1 86 ? 4.765 -12.476 6.087 1.00 97.56 86 LEU A O 1
ATOM 667 N N . ARG A 1 87 ? 2.861 -13.183 7.046 1.00 97.06 87 ARG A N 1
ATOM 668 C CA . ARG A 1 87 ? 2.926 -14.555 6.510 1.00 97.06 87 ARG A CA 1
ATOM 669 C C . ARG A 1 87 ? 2.808 -14.577 4.988 1.00 97.06 87 ARG A C 1
ATOM 671 O O . ARG A 1 87 ? 3.516 -15.330 4.325 1.00 97.06 87 ARG A O 1
ATOM 678 N N . ASP A 1 88 ? 1.934 -13.746 4.431 1.00 95.56 88 ASP A N 1
ATOM 679 C CA . ASP A 1 88 ? 1.764 -13.620 2.988 1.00 95.56 88 ASP A CA 1
ATOM 680 C C . ASP A 1 88 ? 3.033 -13.059 2.318 1.00 95.56 88 ASP A C 1
ATOM 682 O O . ASP A 1 88 ? 3.436 -13.544 1.259 1.00 95.56 88 ASP A O 1
ATOM 686 N N . LEU A 1 89 ? 3.710 -12.095 2.954 1.00 96.56 89 LEU A N 1
ATOM 687 C CA . LEU A 1 89 ? 5.020 -11.599 2.518 1.00 96.56 89 LEU A CA 1
ATOM 688 C C . LEU A 1 89 ? 6.116 -12.662 2.655 1.00 96.56 89 LEU A C 1
ATOM 690 O O . LEU A 1 89 ? 6.971 -12.755 1.778 1.00 96.56 89 LEU A O 1
ATOM 694 N N . ALA A 1 90 ? 6.084 -13.506 3.688 1.00 95.88 90 ALA A N 1
ATOM 695 C CA . ALA A 1 90 ? 7.028 -14.620 3.825 1.00 95.88 90 ALA A CA 1
ATOM 696 C C . ALA A 1 90 ? 6.881 -15.655 2.691 1.00 95.88 90 ALA A C 1
ATOM 698 O O . ALA A 1 90 ? 7.840 -16.339 2.343 1.00 95.88 90 ALA A O 1
ATOM 699 N N . GLY A 1 91 ? 5.708 -15.727 2.052 1.00 94.12 91 GLY A N 1
ATOM 700 C CA . GLY A 1 91 ? 5.487 -16.528 0.844 1.00 94.12 91 GLY A CA 1
ATOM 701 C C . GLY A 1 91 ? 6.151 -15.972 -0.426 1.00 94.12 91 GLY A C 1
ATOM 702 O O . GLY A 1 91 ? 6.210 -16.668 -1.440 1.00 94.12 91 GLY A O 1
ATOM 703 N N . VAL A 1 92 ? 6.657 -14.736 -0.405 1.00 95.12 92 VAL A N 1
ATOM 704 C CA . VAL A 1 92 ? 7.357 -14.112 -1.536 1.00 95.12 92 VAL A CA 1
ATOM 705 C C . VAL A 1 92 ? 8.858 -14.329 -1.397 1.00 95.12 92 VAL A C 1
ATOM 707 O O . VAL A 1 92 ? 9.422 -14.058 -0.342 1.00 95.12 92 VAL A O 1
ATOM 710 N N . ALA A 1 93 ? 9.527 -14.741 -2.479 1.00 95.06 93 ALA A N 1
ATOM 711 C CA . ALA A 1 93 ? 10.980 -14.932 -2.491 1.00 95.06 93 ALA A CA 1
ATOM 712 C C . ALA A 1 93 ? 11.733 -13.716 -1.899 1.00 95.06 93 ALA A C 1
ATOM 714 O O . ALA A 1 93 ? 11.393 -12.580 -2.253 1.00 95.06 93 ALA A O 1
ATOM 715 N N . PRO A 1 94 ? 12.738 -13.918 -1.024 1.00 94.81 94 PRO A N 1
ATOM 716 C CA . PRO A 1 94 ? 13.323 -12.825 -0.255 1.00 94.81 94 PRO A CA 1
ATOM 717 C C . PRO A 1 94 ? 14.006 -11.794 -1.156 1.00 94.81 94 PRO A C 1
ATOM 719 O O . PRO A 1 94 ? 13.734 -10.600 -1.012 1.00 94.81 94 PRO A O 1
ATOM 722 N N . HIS A 1 95 ? 14.773 -12.223 -2.165 1.00 93.88 95 HIS A N 1
ATOM 723 C CA . HIS A 1 95 ? 15.399 -11.319 -3.141 1.00 93.88 95 HIS A CA 1
ATOM 724 C C . HIS A 1 95 ? 14.414 -10.417 -3.905 1.00 93.88 95 HIS A C 1
ATOM 726 O O . HIS A 1 95 ? 14.795 -9.382 -4.450 1.00 93.88 95 HIS A O 1
ATOM 732 N N . ALA A 1 96 ? 13.137 -10.800 -3.986 1.00 93.31 96 ALA A N 1
ATOM 733 C CA . ALA A 1 96 ? 12.118 -10.002 -4.654 1.00 93.31 96 ALA A CA 1
ATOM 734 C C . ALA A 1 96 ? 11.529 -8.910 -3.751 1.00 93.31 96 ALA A C 1
ATOM 736 O O . ALA A 1 96 ? 10.773 -8.072 -4.230 1.00 93.31 96 ALA A O 1
ATOM 737 N N . GLN A 1 97 ? 11.843 -8.886 -2.461 1.00 95.44 97 GLN A N 1
ATOM 738 C CA . GLN A 1 97 ? 11.327 -7.874 -1.546 1.00 95.44 97 GLN A CA 1
ATOM 739 C C . GLN A 1 97 ? 12.341 -6.729 -1.423 1.00 95.44 97 GLN A C 1
ATOM 741 O O . GLN A 1 97 ? 13.416 -6.957 -0.862 1.00 95.44 97 GLN A O 1
ATOM 746 N N . PRO A 1 98 ? 12.033 -5.530 -1.959 1.00 95.25 98 PRO A N 1
ATOM 747 C CA . PRO A 1 98 ? 12.972 -4.409 -2.009 1.00 95.25 98 PRO A CA 1
ATOM 748 C C . PRO A 1 98 ? 13.294 -3.859 -0.615 1.00 95.25 98 PRO A C 1
ATOM 750 O O . PRO A 1 98 ? 12.489 -4.003 0.311 1.00 95.25 98 PRO A O 1
ATOM 753 N N . GLY A 1 99 ? 14.443 -3.189 -0.477 1.00 93.44 99 GLY A N 1
ATOM 754 C CA . GLY A 1 99 ? 14.928 -2.658 0.803 1.00 93.44 99 GLY A CA 1
ATOM 755 C C . GLY A 1 99 ? 13.907 -1.754 1.493 1.00 93.44 99 GLY A C 1
ATOM 756 O O . GLY A 1 99 ? 13.570 -1.987 2.653 1.00 93.44 99 GLY A O 1
ATOM 757 N N . THR A 1 100 ? 13.287 -0.829 0.747 1.00 93.06 100 THR A N 1
ATOM 758 C CA . THR A 1 100 ? 12.288 0.092 1.318 1.00 93.06 100 THR A CA 1
ATOM 759 C C . THR A 1 100 ? 11.080 -0.649 1.899 1.00 93.06 100 THR A C 1
ATOM 761 O O . THR A 1 100 ? 10.513 -0.206 2.899 1.00 93.06 100 THR A O 1
ATOM 764 N N . LEU A 1 101 ? 10.669 -1.778 1.302 1.00 96.25 101 LEU A N 1
ATOM 765 C CA . LEU A 1 101 ? 9.580 -2.595 1.850 1.00 96.25 101 LEU A CA 1
ATOM 766 C C . LEU A 1 101 ? 10.004 -3.249 3.166 1.00 96.25 101 LEU A C 1
ATOM 768 O O . LEU A 1 101 ? 9.246 -3.192 4.132 1.00 96.25 101 LEU A O 1
ATOM 772 N N . ARG A 1 102 ? 11.203 -3.845 3.206 1.00 96.81 102 ARG A N 1
ATOM 773 C CA . ARG A 1 102 ? 11.732 -4.496 4.414 1.00 96.81 102 ARG A CA 1
ATOM 774 C C . ARG A 1 102 ? 11.803 -3.500 5.573 1.00 96.81 102 ARG A C 1
ATOM 776 O O . ARG A 1 102 ? 11.276 -3.779 6.646 1.00 96.81 102 ARG A O 1
ATOM 783 N N . ASP A 1 103 ? 12.367 -2.320 5.332 1.00 96.19 103 ASP A N 1
ATOM 784 C CA . ASP A 1 103 ? 12.537 -1.284 6.357 1.00 96.19 103 ASP A CA 1
ATOM 785 C C . ASP A 1 103 ? 11.201 -0.722 6.850 1.00 96.19 103 ASP A C 1
ATOM 787 O O . ASP A 1 103 ? 10.991 -0.612 8.057 1.00 96.19 103 ASP A O 1
ATOM 791 N N . SER A 1 104 ? 10.253 -0.465 5.942 1.00 96.12 104 SER A N 1
ATOM 792 C CA . SER A 1 104 ? 8.917 0.014 6.330 1.00 96.12 104 SER A CA 1
ATOM 793 C C . SER A 1 104 ? 8.177 -1.005 7.203 1.00 96.12 104 SER A C 1
ATOM 795 O O . SER A 1 104 ? 7.516 -0.638 8.170 1.00 96.12 104 SER A O 1
ATOM 797 N N . ILE A 1 105 ? 8.278 -2.300 6.883 1.00 97.50 105 ILE A N 1
ATOM 798 C CA . ILE A 1 105 ? 7.633 -3.355 7.675 1.00 97.50 105 ILE A CA 1
ATOM 799 C C . ILE A 1 105 ? 8.307 -3.507 9.043 1.00 97.50 105 ILE A C 1
ATOM 801 O O . ILE A 1 105 ? 7.595 -3.684 10.033 1.00 97.50 105 ILE A O 1
ATOM 805 N N . ARG A 1 106 ? 9.642 -3.388 9.125 1.00 97.56 106 ARG A N 1
ATOM 806 C CA . ARG A 1 106 ? 10.360 -3.349 10.412 1.00 97.56 106 ARG A CA 1
ATOM 807 C C . ARG A 1 106 ? 9.859 -2.209 11.291 1.00 97.56 106 ARG A C 1
ATOM 809 O O . ARG A 1 106 ? 9.553 -2.441 12.454 1.00 97.56 106 ARG A O 1
ATOM 816 N N . GLU A 1 107 ? 9.717 -1.012 10.727 1.00 97.06 107 GLU A N 1
ATOM 817 C CA . GLU A 1 107 ? 9.193 0.152 11.448 1.00 97.06 107 GLU A CA 1
ATOM 818 C C . GLU A 1 107 ? 7.760 -0.089 11.952 1.00 97.06 107 GLU A C 1
ATOM 820 O O . GLU A 1 107 ? 7.470 0.132 13.125 1.00 97.06 107 GLU A O 1
ATOM 825 N N . ILE A 1 108 ? 6.876 -0.628 11.104 1.00 95.75 108 ILE A N 1
ATOM 826 C CA . ILE A 1 108 ? 5.484 -0.947 11.475 1.00 95.75 108 I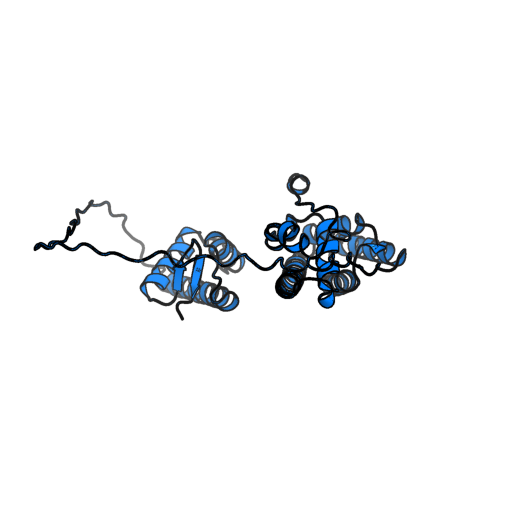LE A CA 1
ATOM 827 C C . ILE A 1 108 ? 5.407 -1.975 12.614 1.00 95.75 108 ILE A C 1
ATOM 829 O O . ILE A 1 108 ? 4.483 -1.920 13.436 1.00 95.75 108 ILE A O 1
ATOM 833 N N . CYS A 1 109 ? 6.344 -2.926 12.642 1.00 96.44 109 CYS A N 1
ATOM 834 C CA . CYS A 1 109 ? 6.358 -4.029 13.600 1.00 96.44 109 CYS A CA 1
ATOM 835 C C . CYS A 1 109 ? 7.150 -3.728 14.881 1.00 96.44 109 CYS A C 1
ATOM 837 O O . CYS A 1 109 ? 7.025 -4.494 15.832 1.00 96.44 109 CYS A O 1
ATOM 839 N N . ALA A 1 110 ? 7.908 -2.627 14.939 1.00 94.62 110 ALA A N 1
ATOM 840 C CA . ALA A 1 110 ? 8.845 -2.335 16.027 1.00 94.62 110 ALA A CA 1
ATOM 841 C C . ALA A 1 110 ? 8.204 -2.358 17.429 1.00 94.62 110 ALA A C 1
ATOM 843 O O . ALA A 1 110 ? 8.787 -2.900 18.365 1.00 94.62 110 ALA A O 1
ATOM 844 N N . ASP A 1 111 ? 6.984 -1.825 17.558 1.00 92.19 111 ASP A N 1
ATOM 845 C CA . ASP A 1 111 ? 6.269 -1.714 18.839 1.00 92.19 111 ASP A CA 1
ATOM 846 C C . ASP A 1 111 ? 5.135 -2.742 19.013 1.00 92.19 111 ASP A C 1
ATOM 848 O O . ASP A 1 111 ? 4.383 -2.689 19.994 1.00 92.19 111 ASP A O 1
ATOM 852 N N . ARG A 1 112 ? 4.976 -3.674 18.064 1.00 92.44 112 ARG A N 1
ATOM 853 C CA . ARG A 1 112 ? 3.888 -4.665 18.064 1.00 92.44 112 ARG A CA 1
ATOM 854 C C . ARG A 1 112 ? 4.213 -5.821 19.001 1.00 92.44 112 ARG A C 1
ATOM 856 O O . ARG A 1 112 ? 5.352 -6.275 19.070 1.00 92.44 112 ARG A O 1
ATOM 863 N N . LYS A 1 113 ? 3.211 -6.290 19.749 1.00 95.31 113 LYS A N 1
ATOM 864 C CA . LYS A 1 113 ? 3.413 -7.282 20.828 1.00 95.31 113 LYS A CA 1
ATOM 865 C C . LYS A 1 113 ? 2.455 -8.462 20.761 1.00 95.31 113 LYS A C 1
ATOM 867 O O . LYS A 1 113 ? 2.531 -9.345 21.612 1.00 95.31 113 LYS A O 1
ATOM 872 N N . HIS A 1 114 ? 1.546 -8.480 19.790 1.00 96.75 114 H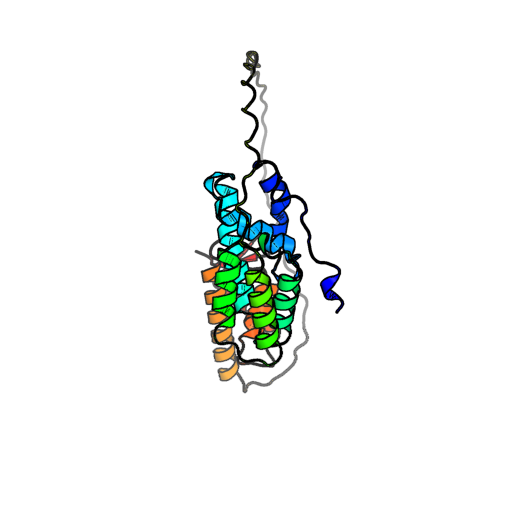IS A N 1
ATOM 873 C CA . HIS A 1 114 ? 0.567 -9.550 19.680 1.00 96.75 114 HIS A CA 1
ATOM 874 C C . HIS A 1 114 ? 1.238 -10.906 19.398 1.00 96.75 114 HIS A C 1
ATOM 876 O O . HIS A 1 114 ? 2.147 -11.005 18.570 1.00 96.75 114 HIS A O 1
ATOM 882 N N . GLU A 1 115 ? 0.750 -11.964 20.051 1.00 96.31 115 GLU A N 1
ATOM 883 C CA . GLU A 1 115 ? 1.322 -13.321 20.011 1.00 96.31 115 GLU A CA 1
ATOM 884 C C . GLU A 1 115 ? 1.354 -13.946 18.608 1.00 96.31 115 GLU A C 1
ATOM 886 O O . GLU A 1 115 ? 2.235 -14.737 18.307 1.00 96.31 115 GLU A O 1
ATOM 891 N N . ASP A 1 116 ? 0.430 -13.558 17.727 1.00 94.75 116 ASP A N 1
ATOM 892 C CA . ASP A 1 116 ? 0.457 -13.937 16.307 1.00 94.75 116 ASP A CA 1
ATOM 893 C C . ASP A 1 116 ? 1.433 -13.115 15.453 1.00 94.75 116 ASP A C 1
ATOM 895 O O . ASP A 1 116 ? 1.931 -13.612 14.439 1.00 94.75 116 ASP A O 1
ATOM 899 N N . VAL A 1 117 ? 1.660 -11.846 15.810 1.00 96.88 117 VAL A N 1
ATOM 900 C CA . VAL A 1 117 ? 2.409 -10.884 14.986 1.00 96.88 117 VAL A CA 1
ATOM 901 C C . VAL A 1 117 ? 3.903 -11.059 15.196 1.00 96.88 117 VAL A C 1
ATOM 903 O O . VAL A 1 117 ? 4.634 -11.153 14.213 1.00 96.88 117 VAL A O 1
ATOM 906 N N . VAL A 1 118 ? 4.349 -11.166 16.451 1.00 97.19 118 VAL A N 1
ATOM 907 C CA . VAL A 1 118 ? 5.778 -11.284 16.782 1.00 97.19 118 VAL A CA 1
ATOM 908 C C . VAL A 1 118 ? 6.420 -12.498 16.089 1.00 97.19 118 VAL A C 1
ATOM 910 O O . VAL A 1 118 ? 7.377 -12.301 15.340 1.00 97.19 118 VAL A O 1
ATOM 913 N N . PRO A 1 119 ? 5.879 -13.731 16.187 1.00 97.50 119 PRO A N 1
ATOM 914 C CA . PRO A 1 119 ? 6.476 -14.884 15.513 1.00 97.50 119 PRO A CA 1
ATOM 915 C C . PRO A 1 119 ? 6.399 -14.789 13.986 1.00 97.50 119 PRO A C 1
ATOM 917 O O . PRO A 1 119 ? 7.306 -15.255 13.295 1.00 97.50 119 PRO A O 1
ATOM 920 N N . ALA A 1 120 ? 5.329 -14.194 13.442 1.00 97.62 120 ALA A N 1
ATOM 921 C CA . ALA A 1 120 ? 5.190 -13.995 12.000 1.00 97.62 120 ALA A CA 1
ATOM 922 C C . ALA A 1 120 ? 6.240 -13.011 11.464 1.00 97.62 120 ALA A C 1
ATOM 924 O O . ALA A 1 120 ? 6.833 -13.263 10.414 1.00 97.62 120 ALA A O 1
ATOM 925 N N . PHE A 1 121 ? 6.500 -11.929 12.198 1.00 98.00 121 PHE A N 1
ATOM 926 C CA . PHE A 1 121 ? 7.537 -10.961 11.865 1.00 98.00 121 PHE A CA 1
ATOM 927 C C . PHE A 1 121 ? 8.936 -11.577 11.977 1.00 98.00 121 PHE A C 1
ATOM 929 O O . PHE A 1 121 ? 9.701 -11.509 11.020 1.00 98.00 121 PHE A O 1
ATOM 936 N N . GLU A 1 122 ? 9.247 -12.278 13.070 1.00 97.56 122 GLU A N 1
ATOM 937 C CA . GLU A 1 122 ? 10.539 -12.961 13.215 1.00 97.56 122 GLU A CA 1
ATOM 938 C C . GLU A 1 122 ? 10.785 -14.000 12.108 1.00 97.56 122 GLU A C 1
ATOM 940 O O . GLU A 1 122 ? 11.911 -14.180 11.641 1.00 97.56 122 GLU A O 1
ATOM 945 N N . ALA A 1 123 ? 9.748 -14.732 11.686 1.00 97.44 123 ALA A N 1
ATOM 946 C CA . ALA A 1 123 ? 9.852 -15.668 10.569 1.00 97.44 123 ALA A CA 1
ATOM 947 C C . ALA A 1 123 ? 10.171 -14.942 9.254 1.00 97.44 123 ALA A C 1
ATOM 949 O O . ALA A 1 123 ? 11.026 -15.401 8.494 1.00 97.44 123 ALA A O 1
ATOM 950 N N . LEU A 1 124 ? 9.530 -13.796 9.011 1.00 97.62 124 LEU A N 1
ATOM 951 C CA . LEU A 1 124 ? 9.793 -12.953 7.849 1.00 97.62 124 LEU A CA 1
ATOM 952 C C . LEU A 1 124 ? 11.212 -12.358 7.875 1.00 97.62 124 LEU A C 1
ATOM 954 O O . LEU A 1 124 ? 11.882 -12.343 6.845 1.00 97.62 124 LEU A O 1
ATOM 958 N N . GLU A 1 125 ? 11.717 -11.941 9.035 1.00 97.00 125 GLU A N 1
ATOM 959 C CA . GLU A 1 125 ? 13.093 -11.446 9.156 1.00 97.00 125 GLU A CA 1
ATOM 960 C C . GLU A 1 125 ? 14.133 -12.538 8.893 1.00 97.00 125 GLU A C 1
ATOM 962 O O . GLU A 1 125 ? 15.087 -12.312 8.144 1.00 97.00 125 GLU A O 1
ATOM 967 N N . ARG A 1 126 ? 13.931 -13.748 9.435 1.00 96.81 126 ARG A N 1
ATOM 968 C CA . ARG A 1 126 ? 14.789 -14.906 9.120 1.00 96.81 126 ARG A CA 1
ATOM 969 C C . ARG A 1 126 ? 14.760 -15.228 7.628 1.00 96.81 126 ARG A C 1
ATOM 971 O O . ARG A 1 126 ? 15.796 -15.547 7.055 1.00 96.81 126 ARG A O 1
ATOM 978 N N . HIS A 1 127 ? 13.590 -15.118 7.000 1.00 96.44 127 HIS A N 1
ATOM 979 C CA . HIS A 1 127 ? 13.435 -15.296 5.559 1.00 96.44 127 HIS A CA 1
ATOM 980 C C . HIS A 1 127 ? 14.235 -14.255 4.768 1.00 96.44 127 HIS A C 1
ATOM 982 O O . HIS A 1 127 ? 14.985 -14.616 3.864 1.00 96.44 127 HIS A O 1
ATOM 988 N N . TRP A 1 128 ? 14.172 -12.975 5.141 1.00 96.94 128 TRP A N 1
ATOM 989 C CA . TRP A 1 128 ? 14.970 -11.915 4.513 1.00 96.94 128 TRP A CA 1
ATOM 990 C C . TRP A 1 128 ? 16.478 -12.062 4.703 1.00 96.94 128 TRP A C 1
ATOM 992 O O . TRP A 1 128 ? 17.227 -11.627 3.831 1.00 96.94 128 TRP A O 1
ATOM 1002 N N . ALA A 1 129 ? 16.924 -12.676 5.798 1.00 94.62 129 ALA A N 1
ATOM 1003 C CA . ALA A 1 129 ? 18.342 -12.923 6.052 1.00 94.62 129 ALA A CA 1
ATOM 1004 C C . ALA A 1 129 ? 18.967 -13.961 5.099 1.00 94.62 129 ALA A C 1
ATOM 1006 O O . ALA A 1 129 ? 20.187 -14.090 5.059 1.00 94.62 129 ALA A O 1
ATOM 1007 N N . THR A 1 130 ? 18.156 -14.705 4.337 1.00 94.56 130 THR A N 1
ATOM 1008 C CA . THR A 1 130 ? 18.660 -15.717 3.393 1.00 94.56 130 THR A CA 1
ATOM 1009 C C . THR A 1 130 ? 19.207 -15.119 2.097 1.00 94.56 130 THR A C 1
ATOM 1011 O O . THR A 1 130 ? 20.146 -15.671 1.529 1.00 94.56 130 THR A O 1
ATOM 1014 N N . GLU A 1 131 ? 18.644 -14.000 1.627 1.00 94.38 131 GLU A N 1
ATOM 1015 C CA . GLU A 1 131 ? 18.998 -13.383 0.346 1.00 94.38 131 GLU A CA 1
ATOM 1016 C C . GLU A 1 131 ? 18.821 -11.857 0.381 1.00 94.38 131 GLU A C 1
ATOM 1018 O O . GLU A 1 131 ? 17.813 -11.325 0.867 1.00 94.38 131 GLU A O 1
ATOM 1023 N N . GLU A 1 132 ? 19.773 -11.147 -0.221 1.00 92.44 132 GLU A N 1
ATOM 1024 C CA . GLU A 1 132 ? 19.703 -9.698 -0.429 1.00 92.44 132 GLU A CA 1
ATOM 1025 C C . GLU A 1 132 ? 18.679 -9.324 -1.522 1.00 92.44 132 GLU A C 1
ATOM 1027 O O . GLU A 1 132 ? 18.454 -10.107 -2.454 1.00 92.44 132 GLU A O 1
ATOM 1032 N N . PRO A 1 133 ? 18.041 -8.138 -1.447 1.00 93.00 133 PRO A N 1
ATOM 1033 C CA . PRO A 1 133 ? 17.177 -7.640 -2.512 1.00 93.00 133 PRO A CA 1
ATOM 1034 C C . PRO A 1 133 ? 17.918 -7.506 -3.848 1.00 93.00 133 PRO A C 1
ATOM 1036 O O . PRO A 1 133 ? 19.011 -6.950 -3.912 1.00 93.00 133 PRO A O 1
ATOM 1039 N N . ILE A 1 134 ? 17.290 -7.950 -4.938 1.00 90.12 134 ILE A N 1
ATOM 1040 C CA . ILE A 1 134 ? 17.797 -7.722 -6.296 1.00 90.12 134 ILE A CA 1
ATOM 1041 C C . ILE A 1 134 ? 17.268 -6.386 -6.819 1.00 90.12 134 ILE A C 1
ATOM 1043 O O . ILE A 1 134 ? 16.049 -6.180 -6.902 1.00 90.12 134 ILE A O 1
ATOM 1047 N N . GLU A 1 135 ? 18.191 -5.518 -7.233 1.00 85.00 135 GLU A N 1
ATOM 1048 C CA . GLU A 1 135 ? 17.878 -4.280 -7.945 1.00 85.00 135 GLU A CA 1
ATOM 1049 C C . GLU A 1 135 ? 17.195 -4.570 -9.288 1.00 85.00 135 GLU A C 1
ATOM 1051 O O . GLU A 1 135 ? 17.525 -5.521 -10.002 1.00 85.00 135 GLU A O 1
ATOM 1056 N N . ILE A 1 136 ? 16.200 -3.753 -9.639 1.00 87.62 136 ILE A N 1
ATOM 1057 C CA . ILE A 1 136 ? 15.490 -3.894 -10.910 1.00 87.62 136 ILE A CA 1
ATOM 1058 C C . ILE A 1 136 ? 16.193 -3.068 -11.984 1.00 87.62 136 ILE A C 1
ATOM 1060 O O . ILE A 1 136 ? 16.295 -1.846 -11.887 1.00 87.62 136 ILE A O 1
ATOM 1064 N N . GLU A 1 137 ? 16.556 -3.730 -13.077 1.00 86.38 137 GLU A N 1
ATOM 1065 C CA . GLU A 1 137 ? 16.925 -3.078 -14.329 1.00 86.38 137 GLU A CA 1
ATOM 1066 C C . GLU A 1 137 ? 15.865 -3.371 -15.390 1.00 86.38 137 GLU A C 1
ATOM 1068 O O . GLU A 1 137 ? 15.651 -4.518 -15.795 1.00 86.38 137 GLU A O 1
ATOM 1073 N N . LEU A 1 138 ? 15.170 -2.326 -15.834 1.00 86.12 138 LEU A N 1
ATOM 1074 C CA . LEU A 1 138 ? 14.169 -2.441 -16.883 1.00 86.12 138 LEU A CA 1
ATOM 1075 C C . LEU A 1 138 ? 14.834 -2.469 -18.264 1.00 86.12 138 LEU A C 1
ATOM 1077 O O . LEU A 1 138 ? 15.830 -1.776 -18.500 1.00 86.12 138 LEU A O 1
ATOM 1081 N N . PRO A 1 139 ? 14.254 -3.206 -19.229 1.00 81.94 139 PRO A N 1
ATOM 1082 C CA . PRO A 1 139 ? 14.708 -3.149 -20.608 1.00 81.94 139 PRO A CA 1
ATOM 1083 C C . PRO A 1 139 ? 14.689 -1.706 -21.123 1.00 81.94 139 PRO A C 1
ATOM 1085 O O . PRO A 1 139 ? 13.674 -1.011 -21.017 1.00 81.94 139 PRO A O 1
ATOM 1088 N N . LYS A 1 140 ? 15.798 -1.260 -21.723 1.00 74.62 140 LYS A N 1
ATOM 1089 C CA . LYS A 1 140 ? 15.862 0.057 -22.370 1.00 74.62 140 LYS A CA 1
ATOM 1090 C C . LYS A 1 140 ? 14.814 0.118 -23.479 1.00 74.62 140 LYS A C 1
ATOM 1092 O O . LYS A 1 140 ? 14.716 -0.797 -24.298 1.00 74.62 140 LYS A O 1
ATOM 1097 N N . ALA A 1 141 ? 14.032 1.196 -23.509 1.00 62.78 141 ALA A N 1
ATOM 1098 C CA . ALA A 1 141 ? 13.074 1.405 -24.584 1.00 62.78 141 ALA A CA 1
ATOM 1099 C C . ALA A 1 141 ? 13.819 1.442 -25.935 1.00 62.78 141 ALA A C 1
ATOM 1101 O O . ALA A 1 141 ? 14.875 2.079 -26.021 1.00 62.78 141 ALA A O 1
ATOM 1102 N N . PRO A 1 142 ? 13.305 0.772 -26.984 1.00 58.06 142 PRO A N 1
ATOM 1103 C CA . PRO A 1 142 ? 13.873 0.902 -28.318 1.00 58.06 142 PRO A CA 1
ATOM 1104 C C . PRO A 1 142 ? 13.846 2.376 -28.736 1.00 58.06 142 PRO A C 1
ATOM 1106 O O . PRO A 1 142 ? 12.903 3.103 -28.408 1.00 58.06 142 PRO A O 1
ATOM 1109 N N . ALA A 1 143 ? 14.901 2.824 -29.421 1.00 54.78 143 ALA A N 1
ATOM 1110 C CA . ALA A 1 143 ? 15.001 4.198 -29.897 1.00 54.78 143 ALA A CA 1
ATOM 1111 C C . ALA A 1 143 ? 13.746 4.559 -30.712 1.00 54.78 143 ALA A C 1
ATOM 1113 O O . ALA A 1 143 ? 13.288 3.727 -31.501 1.00 54.78 143 ALA A O 1
ATOM 1114 N N . PRO A 1 144 ? 13.171 5.764 -30.533 1.00 57.97 144 PRO A N 1
ATOM 1115 C CA . PRO A 1 144 ? 12.020 6.171 -31.321 1.00 57.97 144 PRO A CA 1
ATOM 1116 C C . PRO A 1 144 ? 12.392 6.102 -32.802 1.00 57.97 144 PRO A C 1
ATOM 1118 O O . PRO A 1 144 ? 13.386 6.703 -33.217 1.00 57.97 144 PRO A O 1
ATOM 1121 N N . GLU A 1 145 ? 11.608 5.362 -33.591 1.00 56.84 145 GLU A N 1
ATOM 1122 C CA . GLU A 1 145 ? 11.786 5.343 -35.039 1.00 56.84 145 GLU A CA 1
ATOM 1123 C C . GLU A 1 145 ? 11.764 6.789 -35.555 1.00 56.84 145 GLU A C 1
ATOM 1125 O O . GLU A 1 145 ? 10.918 7.588 -35.124 1.00 56.84 145 GLU A O 1
ATOM 1130 N N . PRO A 1 146 ? 12.701 7.169 -36.442 1.00 57.22 146 PRO A N 1
ATOM 1131 C CA . PRO A 1 146 ? 12.749 8.520 -36.967 1.00 57.22 146 PRO A CA 1
ATOM 1132 C C . PRO A 1 146 ? 11.394 8.839 -37.592 1.00 57.22 146 PRO A C 1
ATOM 1134 O O . PRO A 1 146 ? 10.926 8.126 -38.481 1.00 57.22 146 PRO A O 1
ATOM 1137 N N . LYS A 1 147 ? 10.756 9.910 -37.101 1.00 59.03 147 LYS A N 1
ATOM 1138 C CA . LYS A 1 147 ? 9.489 10.416 -37.633 1.00 59.03 147 LYS A CA 1
ATOM 1139 C C . LYS A 1 147 ? 9.651 10.579 -39.142 1.00 59.03 147 LYS A C 1
ATOM 1141 O O . LYS A 1 147 ? 10.301 11.522 -39.591 1.00 59.03 147 LYS A O 1
ATOM 1146 N N . ARG A 1 148 ? 9.072 9.667 -39.930 1.00 59.62 148 ARG A N 1
ATOM 1147 C CA . ARG A 1 148 ? 8.949 9.859 -41.376 1.00 59.62 148 ARG A CA 1
ATOM 1148 C C . ARG A 1 148 ? 8.192 11.166 -41.567 1.00 59.62 148 ARG A C 1
ATOM 1150 O O . ARG A 1 148 ? 7.085 11.312 -41.049 1.00 59.62 148 ARG A O 1
ATOM 1157 N N . ALA A 1 149 ? 8.834 12.127 -42.228 1.00 49.53 149 ALA A N 1
ATOM 1158 C CA . ALA A 1 149 ? 8.258 13.432 -42.501 1.00 49.53 149 ALA A CA 1
ATOM 1159 C C . ALA A 1 149 ? 6.862 13.237 -43.104 1.00 49.53 149 ALA A C 1
ATOM 1161 O O . ALA A 1 149 ? 6.709 12.576 -44.133 1.00 49.53 149 ALA A O 1
ATOM 1162 N N . ALA A 1 150 ? 5.840 13.759 -42.424 1.00 56.16 150 ALA A N 1
ATOM 1163 C CA . ALA A 1 150 ? 4.487 13.749 -42.947 1.00 56.16 150 ALA A CA 1
ATOM 1164 C C . ALA A 1 150 ? 4.492 14.500 -44.283 1.00 56.16 150 ALA A C 1
ATOM 1166 O O . ALA A 1 150 ? 4.959 15.638 -44.361 1.00 56.16 150 ALA A O 1
ATOM 1167 N N . ALA A 1 151 ? 4.003 13.848 -45.338 1.00 58.53 151 ALA A N 1
ATOM 1168 C CA . ALA A 1 151 ? 3.823 14.490 -46.630 1.00 58.53 151 ALA A CA 1
ATOM 1169 C C . ALA A 1 151 ? 2.915 15.730 -46.472 1.00 58.53 151 ALA A C 1
ATOM 1171 O O . ALA A 1 151 ? 1.953 15.687 -45.697 1.00 58.53 151 ALA A O 1
ATOM 1172 N N . PRO A 1 152 ? 3.198 16.841 -47.175 1.00 47.59 152 PRO A N 1
ATOM 1173 C CA . PRO A 1 152 ? 2.484 18.097 -46.982 1.00 47.59 152 PRO A CA 1
ATOM 1174 C C . PRO A 1 152 ? 1.005 17.952 -47.363 1.00 47.59 152 PRO A C 1
ATOM 1176 O O . PRO A 1 152 ? 0.658 17.682 -48.514 1.00 47.59 152 PRO A O 1
ATOM 1179 N N . VAL A 1 153 ? 0.120 18.154 -46.385 1.00 51.03 153 VAL A N 1
ATOM 1180 C CA . VAL A 1 153 ? -1.333 18.196 -46.589 1.00 51.03 153 VAL A CA 1
ATOM 1181 C C . VAL A 1 153 ? -1.698 19.541 -47.227 1.00 51.03 153 VAL A C 1
ATOM 1183 O O . VAL A 1 153 ? -1.458 20.598 -46.647 1.00 51.03 153 VAL A O 1
ATOM 1186 N N . LYS A 1 154 ? -2.276 19.513 -48.435 1.00 46.91 154 LYS A N 1
ATOM 1187 C CA . LYS A 1 154 ? -2.781 20.711 -49.132 1.00 46.91 154 LYS A CA 1
ATOM 1188 C C . LYS A 1 154 ? -3.964 21.340 -48.368 1.00 46.91 154 LYS A C 1
ATOM 1190 O O . LYS A 1 154 ? -4.829 20.602 -47.893 1.00 46.91 154 LYS A O 1
ATOM 1195 N N . PRO A 1 155 ? -4.070 22.681 -48.298 1.00 45.62 155 PRO A N 1
ATOM 1196 C CA . PRO A 1 155 ? -5.165 23.352 -47.604 1.00 45.62 155 PRO A CA 1
ATOM 1197 C C . PRO A 1 155 ? -6.483 23.214 -48.380 1.00 45.62 155 PRO A C 1
ATOM 1199 O O . PRO A 1 155 ? -6.570 23.542 -49.566 1.00 45.62 155 PRO A O 1
ATOM 1202 N N . ARG A 1 156 ? -7.532 22.738 -47.700 1.00 39.97 156 ARG A N 1
ATOM 1203 C CA . ARG A 1 156 ? -8.894 22.655 -48.242 1.00 39.97 156 ARG A CA 1
ATOM 1204 C C . ARG A 1 156 ? -9.562 24.028 -48.118 1.00 39.97 156 ARG A C 1
ATOM 1206 O O . ARG A 1 156 ? -9.711 24.558 -47.022 1.00 39.97 156 ARG A O 1
ATOM 1213 N N . ARG A 1 157 ? -9.925 24.604 -49.266 1.00 39.22 157 ARG A N 1
ATOM 1214 C CA . ARG A 1 157 ? -10.597 25.903 -49.413 1.00 39.22 157 ARG A CA 1
ATOM 1215 C C . ARG A 1 157 ? -11.941 25.904 -48.675 1.00 39.22 157 ARG A C 1
ATOM 1217 O O . ARG A 1 157 ? -12.761 25.017 -48.895 1.00 39.22 157 ARG A O 1
ATOM 1224 N N . ALA A 1 158 ? -12.162 26.922 -47.849 1.00 47.12 158 ALA A N 1
ATOM 1225 C CA . ALA A 1 158 ? -13.474 27.271 -47.329 1.00 47.12 158 ALA A CA 1
ATOM 1226 C C . ALA A 1 158 ? -14.302 27.953 -48.431 1.00 47.12 158 ALA A C 1
ATOM 1228 O O . ALA A 1 158 ? -13.813 28.857 -49.109 1.00 47.12 158 ALA A O 1
ATOM 1229 N N . SER A 1 159 ? -15.559 27.549 -48.581 1.00 35.38 159 SER A N 1
ATOM 1230 C CA . SER A 1 159 ? -16.580 28.313 -49.297 1.00 35.38 159 SER A CA 1
ATOM 1231 C C . SER A 1 159 ? -17.860 28.257 -48.476 1.00 35.38 159 SER A C 1
ATOM 1233 O O . SER A 1 159 ? -18.439 27.187 -48.296 1.00 35.38 159 SER A O 1
ATOM 1235 N N . GLY A 1 160 ? -18.235 29.410 -47.925 1.00 34.31 160 GLY A N 1
ATOM 1236 C CA . GLY A 1 160 ? -1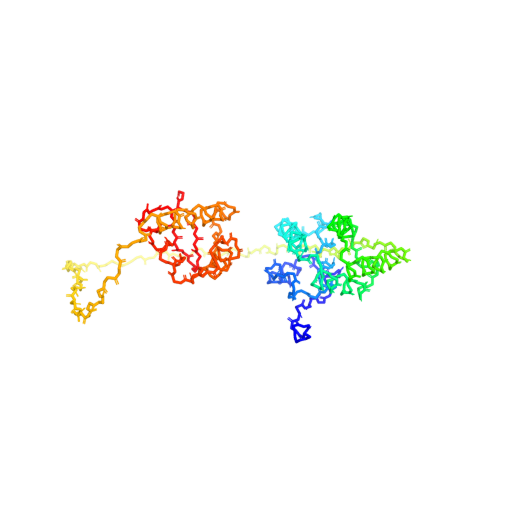9.475 29.604 -47.189 1.00 34.31 160 GLY A CA 1
ATOM 1237 C C . GLY A 1 160 ? -20.696 29.722 -48.101 1.00 34.31 160 GLY A C 1
ATOM 1238 O O . GLY A 1 160 ? -20.584 29.970 -49.299 1.00 34.31 160 GLY A O 1
ATOM 1239 N N . GLY A 1 161 ? -21.866 29.587 -47.482 1.00 29.03 161 GLY A N 1
ATOM 1240 C CA . GLY A 1 161 ? -23.177 29.895 -48.043 1.00 29.03 161 GLY A CA 1
ATOM 1241 C C . GLY A 1 161 ? -24.151 30.125 -46.889 1.00 29.03 161 GLY A C 1
ATOM 1242 O O . GLY A 1 161 ? -24.228 29.315 -45.974 1.00 29.03 161 GLY A O 1
ATOM 1243 N N . SER A 1 162 ? -24.808 31.279 -46.906 1.00 32.75 162 SER A N 1
ATOM 1244 C CA . SER A 1 162 ? -25.534 31.931 -45.812 1.00 32.75 162 SER A CA 1
ATOM 1245 C C . SER A 1 162 ? -27.038 31.977 -46.111 1.00 32.75 162 SER A C 1
ATOM 1247 O O . SER A 1 162 ? -27.384 32.232 -47.260 1.00 32.75 162 SER A O 1
ATOM 1249 N N . ALA A 1 163 ? -27.902 31.786 -45.103 1.00 32.69 163 ALA A N 1
ATOM 1250 C CA . ALA A 1 163 ? -29.271 32.339 -44.969 1.00 32.69 163 ALA A CA 1
ATOM 1251 C C . ALA A 1 163 ? -29.868 31.846 -43.625 1.00 32.69 163 ALA A C 1
ATOM 1253 O O . ALA A 1 163 ? -29.965 30.644 -43.418 1.00 32.69 163 ALA A O 1
ATOM 1254 N N . LYS A 1 164 ? -29.993 32.664 -42.568 1.00 34.94 164 LYS A N 1
ATOM 1255 C CA . LYS A 1 164 ? -31.003 33.694 -42.215 1.00 34.94 164 LYS A CA 1
ATOM 1256 C C . LYS A 1 164 ? -32.397 33.178 -41.794 1.00 34.94 164 LYS A C 1
ATOM 1258 O O . LYS A 1 164 ? -33.013 32.393 -42.500 1.00 34.94 164 LYS A O 1
ATOM 1263 N N . ASN A 1 165 ? -32.885 33.824 -40.720 1.00 32.66 165 ASN A N 1
ATOM 1264 C CA . ASN A 1 165 ? -34.221 33.842 -40.087 1.00 32.66 165 ASN A CA 1
ATOM 1265 C C . ASN A 1 165 ? -34.417 32.785 -38.982 1.00 32.66 165 ASN A C 1
ATOM 1267 O O . ASN A 1 165 ? -34.118 31.624 -39.189 1.00 32.66 165 ASN A O 1
ATOM 1271 N N . GLY A 1 166 ? -34.916 33.076 -37.781 1.00 29.67 166 GLY A N 1
ATOM 1272 C CA . GLY A 1 166 ? -35.472 34.288 -37.182 1.00 29.67 166 GLY A CA 1
ATOM 1273 C C . GLY A 1 166 ? -36.345 33.877 -35.980 1.00 29.67 166 GLY A C 1
ATOM 1274 O O . GLY A 1 166 ? -37.028 32.870 -36.069 1.00 29.67 166 GLY A O 1
ATOM 1275 N N . ALA A 1 167 ? -36.303 34.675 -34.906 1.00 33.81 167 ALA A N 1
ATOM 1276 C CA . ALA A 1 167 ? -37.296 34.831 -33.828 1.00 33.81 167 ALA A CA 1
ATOM 1277 C C . ALA A 1 167 ? -37.742 33.622 -32.961 1.00 33.81 167 ALA A C 1
ATOM 1279 O O . ALA A 1 167 ? -38.230 32.613 -33.449 1.00 33.81 167 ALA A O 1
ATOM 1280 N N . GLY A 1 168 ? -37.732 33.838 -31.634 1.00 30.44 168 GLY A N 1
ATOM 1281 C CA . GLY A 1 168 ? -38.671 33.198 -30.698 1.00 30.44 168 GLY A CA 1
ATOM 1282 C C . GLY A 1 168 ? -38.050 32.427 -29.525 1.00 30.44 168 GLY A C 1
ATOM 1283 O O . GLY A 1 168 ? -37.749 31.247 -29.644 1.00 30.44 168 GLY A O 1
ATOM 1284 N N . ARG A 1 169 ? -37.945 33.076 -28.355 1.00 37.53 169 ARG A N 1
ATOM 1285 C CA . ARG A 1 169 ? -38.044 32.417 -27.025 1.00 37.53 169 ARG A CA 1
ATOM 1286 C C . ARG A 1 169 ? -39.462 31.788 -26.906 1.00 37.53 169 ARG A C 1
ATOM 1288 O O . ARG A 1 169 ? -40.345 32.320 -27.582 1.00 37.53 169 ARG A O 1
ATOM 1295 N N . PRO A 1 170 ? -39.753 30.780 -26.048 1.00 46.53 170 PRO A N 1
ATOM 1296 C CA . PRO A 1 170 ? -39.419 30.777 -24.616 1.00 46.53 170 PRO A CA 1
ATOM 1297 C C . PRO A 1 170 ? -38.996 29.417 -24.006 1.00 46.53 170 PRO A C 1
ATOM 1299 O O . PRO A 1 170 ? -38.988 28.377 -24.652 1.00 46.53 170 PRO A O 1
ATOM 1302 N N . GLU A 1 171 ? -38.605 29.481 -22.731 1.00 47.38 171 GLU A N 1
ATOM 1303 C CA . GLU A 1 171 ? -38.283 28.371 -21.818 1.00 47.38 171 GLU A CA 1
ATOM 1304 C C . GLU A 1 171 ? -39.447 27.395 -21.584 1.00 47.38 171 GLU A C 1
ATOM 1306 O O . GLU A 1 171 ? -40.604 27.802 -21.697 1.00 47.38 171 GLU A O 1
ATOM 1311 N N . PRO A 1 172 ? -39.173 26.180 -21.072 1.00 42.53 172 PRO A N 1
ATOM 1312 C CA . PRO A 1 172 ? -40.118 25.460 -20.239 1.00 42.53 172 PRO A CA 1
ATOM 1313 C C . PRO A 1 172 ? -39.635 25.423 -18.783 1.00 42.53 172 PRO A C 1
ATOM 1315 O O . PRO A 1 172 ? -38.725 24.686 -18.402 1.00 42.53 172 PRO A O 1
ATOM 1318 N N . VAL A 1 173 ? -40.316 26.225 -17.972 1.00 40.50 173 VAL A N 1
ATOM 1319 C CA . VAL A 1 173 ? -40.503 26.017 -16.537 1.00 40.50 173 VAL A CA 1
ATOM 1320 C C . VAL A 1 173 ? -41.421 24.800 -16.394 1.00 40.50 173 VAL A C 1
ATOM 1322 O O . VAL A 1 173 ? -42.507 24.809 -16.966 1.00 40.50 173 VAL A O 1
ATOM 1325 N N . HIS A 1 174 ? -41.022 23.767 -15.646 1.00 38.53 174 HIS A N 1
ATOM 1326 C CA . HIS A 1 174 ? -41.968 22.748 -15.181 1.00 38.53 174 HIS A CA 1
ATOM 1327 C C . HIS A 1 174 ? -42.028 22.728 -13.654 1.00 38.53 174 HIS A C 1
ATOM 1329 O O . HIS A 1 174 ? -41.204 22.156 -12.944 1.00 38.53 174 HIS A O 1
ATOM 1335 N N . GLU A 1 175 ? -43.017 23.499 -13.229 1.00 33.09 175 GLU A N 1
ATOM 1336 C CA . GLU A 1 175 ? -43.908 23.428 -12.082 1.00 33.09 175 GLU A CA 1
ATOM 1337 C C . GLU A 1 175 ? -43.834 22.196 -11.161 1.00 33.09 175 GLU A C 1
ATOM 1339 O O . GLU A 1 175 ? -43.901 21.036 -11.568 1.00 33.09 175 GLU A O 1
ATOM 1344 N N . LEU A 1 176 ? -43.768 22.534 -9.873 1.00 40.12 176 LEU A N 1
ATOM 1345 C CA . LEU A 1 176 ? -44.003 21.713 -8.694 1.00 40.12 176 LEU A CA 1
ATOM 1346 C C . LEU A 1 176 ? -45.429 21.153 -8.665 1.00 40.12 176 LEU A C 1
ATOM 1348 O O . LEU A 1 176 ? -46.377 21.906 -8.863 1.00 40.12 176 LEU A O 1
ATOM 1352 N N . LEU A 1 177 ? -45.587 19.911 -8.199 1.00 35.59 177 LEU A N 1
ATOM 1353 C CA . LEU A 1 177 ? -46.761 19.537 -7.406 1.00 35.59 177 LEU A CA 1
ATOM 1354 C C . LEU A 1 177 ? -46.363 18.729 -6.155 1.00 35.59 177 LEU A C 1
ATOM 1356 O O . LEU A 1 177 ? -45.409 17.949 -6.198 1.00 35.59 177 LEU A O 1
ATOM 1360 N N . PRO A 1 178 ? -47.065 18.942 -5.024 1.00 44.09 178 PRO A N 1
ATOM 1361 C CA . PRO A 1 178 ? -46.705 18.428 -3.709 1.00 44.09 178 PRO A CA 1
ATOM 1362 C C . PRO A 1 178 ? -47.372 17.075 -3.433 1.00 44.09 178 PRO A C 1
ATOM 1364 O O . PRO A 1 178 ? -48.510 16.843 -3.831 1.00 44.09 178 PRO A O 1
ATOM 1367 N N . SER A 1 179 ? -46.712 16.208 -2.660 1.00 35.72 179 SER A N 1
ATOM 1368 C CA . SER A 1 179 ? -47.379 15.055 -2.042 1.00 35.72 179 SER A CA 1
ATOM 1369 C C . SER A 1 179 ? -47.361 15.181 -0.525 1.00 35.72 179 SER A C 1
ATOM 1371 O O . SER A 1 179 ? -46.309 15.272 0.110 1.00 35.72 179 SER A O 1
ATOM 1373 N N . ALA A 1 180 ? -48.565 15.206 0.037 1.00 36.78 180 ALA A N 1
ATOM 1374 C CA . ALA A 1 180 ? -48.857 15.416 1.440 1.00 36.78 180 ALA A CA 1
ATOM 1375 C C . ALA A 1 180 ? -48.703 14.139 2.292 1.00 36.78 180 ALA A C 1
ATOM 1377 O O . ALA A 1 180 ? -49.236 13.083 1.975 1.00 36.78 180 ALA A O 1
ATOM 1378 N N . ALA A 1 181 ? -48.040 14.347 3.432 1.00 36.03 181 ALA A N 1
ATOM 1379 C CA . ALA A 1 181 ? -48.321 13.842 4.778 1.00 36.03 181 ALA A CA 1
ATOM 1380 C C . ALA A 1 181 ? -48.273 12.331 5.112 1.00 36.03 181 ALA A C 1
ATOM 1382 O O . ALA A 1 181 ? -49.098 11.531 4.685 1.00 36.03 181 ALA A O 1
ATOM 1383 N N . LYS A 1 182 ? -47.497 12.020 6.165 1.00 33.69 182 LYS A N 1
ATOM 1384 C CA . LYS A 1 182 ? -48.087 11.774 7.499 1.00 33.69 182 LYS A CA 1
ATOM 1385 C C . LYS A 1 182 ? -47.101 12.105 8.638 1.00 33.69 182 LYS A C 1
ATOM 1387 O O . LYS A 1 182 ? -45.908 11.843 8.498 1.00 33.69 182 LYS A O 1
ATOM 1392 N N . PRO A 1 183 ? -47.576 12.689 9.755 1.00 46.00 183 PRO A N 1
ATOM 1393 C CA . PRO A 1 183 ? -46.736 13.178 10.842 1.00 46.00 183 PRO A CA 1
ATOM 1394 C C . PRO A 1 183 ? -46.477 12.075 11.874 1.00 46.00 183 PRO A C 1
ATOM 1396 O O . PRO A 1 183 ? -47.396 11.356 12.269 1.00 46.00 183 PRO A O 1
ATOM 1399 N N . ARG A 1 184 ? -45.245 11.985 12.382 1.00 36.22 184 ARG A N 1
ATOM 1400 C CA . ARG A 1 184 ? -44.940 11.204 13.588 1.00 36.22 184 ARG A CA 1
ATOM 1401 C C . ARG A 1 184 ? -44.402 12.145 14.664 1.00 36.22 184 ARG A C 1
ATOM 1403 O O . ARG A 1 184 ? -43.492 12.932 14.435 1.00 36.22 184 ARG A O 1
ATOM 1410 N N . ARG A 1 185 ? -45.079 12.122 15.807 1.00 41.66 185 ARG A N 1
ATOM 1411 C CA . ARG A 1 185 ? -45.005 13.080 16.914 1.00 41.66 185 ARG A CA 1
ATOM 1412 C C . ARG A 1 185 ? -43.931 12.661 17.933 1.00 41.66 185 ARG A C 1
ATOM 1414 O O . ARG A 1 185 ? -43.993 11.524 18.376 1.00 41.66 185 ARG A O 1
ATOM 1421 N N . ARG A 1 186 ? -43.108 13.641 18.361 1.00 39.09 186 ARG A N 1
ATOM 1422 C CA . ARG A 1 186 ? -42.288 13.763 19.606 1.00 39.09 186 ARG A CA 1
ATOM 1423 C C . ARG A 1 186 ? -41.179 12.707 19.818 1.00 39.09 186 ARG A C 1
ATOM 1425 O O . ARG A 1 186 ? -41.380 11.541 19.540 1.00 39.09 186 ARG A O 1
ATOM 1432 N N . VAL A 1 187 ? -39.974 13.069 20.278 1.00 34.72 187 VAL A N 1
ATOM 1433 C CA . VAL A 1 187 ? -39.673 13.664 21.598 1.00 34.72 187 VAL A CA 1
ATOM 1434 C C . VAL A 1 187 ? -38.585 14.748 21.515 1.00 34.72 187 VAL A C 1
ATOM 1436 O O . VAL A 1 187 ? -37.524 14.545 20.940 1.00 34.72 187 VAL A O 1
ATOM 1439 N N . ALA A 1 188 ? -38.854 15.899 22.134 1.00 45.25 188 ALA A N 1
ATOM 1440 C CA . ALA A 1 188 ? -37.888 16.966 22.364 1.00 45.25 188 ALA A CA 1
ATOM 1441 C C . ALA A 1 188 ? -37.202 16.745 23.721 1.00 45.25 188 ALA A C 1
ATOM 1443 O O . ALA A 1 188 ? -37.696 17.225 24.734 1.00 45.25 188 ALA A O 1
ATOM 1444 N N . THR A 1 189 ? -36.100 15.991 23.740 1.00 37.84 189 THR A N 1
ATOM 1445 C CA . THR A 1 189 ? -35.177 15.909 24.897 1.00 37.84 189 THR A CA 1
ATOM 1446 C C . THR A 1 189 ? -33.703 15.703 24.507 1.00 37.84 189 THR A C 1
ATOM 1448 O O . THR A 1 189 ? -32.868 15.550 25.388 1.00 37.84 189 THR A O 1
ATOM 1451 N N . SER A 1 190 ? -33.333 15.758 23.218 1.00 44.88 190 SER A N 1
ATOM 1452 C CA . SER A 1 190 ? -31.961 15.438 22.763 1.00 44.88 190 SER A CA 1
ATOM 1453 C C . SER A 1 190 ? -31.253 16.552 21.973 1.00 44.88 190 SER A C 1
ATOM 1455 O O . SER A 1 190 ? -30.196 16.319 21.401 1.00 44.88 190 SER A O 1
ATOM 1457 N N . GLN A 1 191 ? -31.775 17.784 21.930 1.00 46.41 191 GLN A N 1
ATOM 1458 C CA . GLN A 1 191 ? -31.208 18.832 21.055 1.00 46.41 191 GLN A CA 1
ATOM 1459 C C . GLN A 1 191 ? -29.744 19.200 21.365 1.00 46.41 191 GLN A C 1
ATOM 1461 O O . GLN A 1 191 ? -29.005 19.574 20.455 1.00 46.41 191 GLN A O 1
ATOM 1466 N N . VAL A 1 192 ? -29.303 19.059 22.620 1.00 47.94 192 VAL A N 1
ATOM 1467 C CA . VAL A 1 192 ? -27.919 19.372 23.019 1.00 47.94 192 VAL A CA 1
ATOM 1468 C C . VAL A 1 192 ? -26.952 18.248 22.619 1.00 47.94 192 VAL A C 1
ATOM 1470 O O . VAL A 1 192 ? -25.864 18.529 22.119 1.00 47.94 192 VAL A O 1
ATOM 1473 N N . ASN A 1 193 ? -27.364 16.979 22.755 1.00 53.38 193 ASN A N 1
ATOM 1474 C CA . ASN A 1 193 ? -26.565 15.832 22.308 1.00 53.38 193 ASN A CA 1
ATOM 1475 C C . ASN A 1 193 ? -26.527 15.724 20.777 1.00 53.38 193 ASN A C 1
ATOM 1477 O O . ASN A 1 193 ? -25.475 15.399 20.231 1.00 53.38 193 ASN A O 1
ATOM 1481 N N . ASP A 1 194 ? -27.626 16.063 20.093 1.00 67.69 194 ASP A N 1
ATOM 1482 C CA . ASP A 1 194 ? -27.681 16.092 18.626 1.00 67.69 194 ASP A CA 1
ATOM 1483 C C . ASP A 1 194 ? -26.759 17.161 18.041 1.00 67.69 194 ASP A C 1
ATOM 1485 O O . ASP A 1 194 ? -26.045 16.880 17.085 1.00 67.69 194 ASP A O 1
ATOM 1489 N N . SER A 1 195 ? -26.717 18.361 18.633 1.00 78.75 195 SER A N 1
ATOM 1490 C CA . SER A 1 195 ? -25.858 19.445 18.132 1.00 78.75 195 SER A CA 1
ATOM 1491 C C . SER A 1 195 ? -24.375 19.080 18.223 1.00 78.75 195 SER A C 1
ATOM 1493 O O . SER A 1 195 ? -23.657 19.184 17.235 1.00 78.75 195 SER A O 1
ATOM 1495 N N . ARG A 1 196 ? -23.922 18.550 19.370 1.00 83.44 196 ARG A N 1
ATOM 1496 C CA . ARG A 1 196 ? -22.520 18.130 19.548 1.00 83.44 196 ARG A CA 1
ATOM 1497 C C . ARG A 1 196 ? -22.144 16.954 18.641 1.00 83.44 196 ARG A C 1
ATOM 1499 O O . ARG A 1 196 ? -21.032 16.914 18.120 1.00 83.44 196 ARG A O 1
ATOM 1506 N N . ARG A 1 197 ? -23.067 16.006 18.448 1.00 87.38 197 ARG A N 1
ATOM 1507 C CA . ARG A 1 197 ? -22.904 14.864 17.536 1.00 87.38 197 ARG A CA 1
ATOM 1508 C C . ARG A 1 197 ? -22.784 15.333 16.090 1.00 87.38 197 ARG A C 1
ATOM 1510 O O . ARG A 1 197 ? -21.905 14.879 15.361 1.00 87.38 197 ARG A O 1
ATOM 1517 N N . GLU A 1 198 ? -23.647 16.260 15.694 1.00 88.94 198 GLU A N 1
ATOM 1518 C CA . GLU A 1 198 ? -23.627 16.896 14.383 1.00 88.94 198 GLU A CA 1
ATOM 1519 C C . GLU A 1 198 ? -22.332 17.686 14.145 1.00 88.94 198 GLU A C 1
ATOM 1521 O O . GLU A 1 198 ? -21.710 17.507 13.096 1.00 88.94 198 GLU A O 1
ATOM 1526 N N . ASP A 1 199 ? -21.890 18.502 15.101 1.00 90.75 199 ASP A N 1
ATOM 1527 C CA . ASP A 1 199 ? -20.655 19.284 14.979 1.00 90.75 199 ASP A CA 1
ATOM 1528 C C . ASP A 1 199 ? -19.425 18.379 14.863 1.00 90.75 199 ASP A C 1
ATOM 15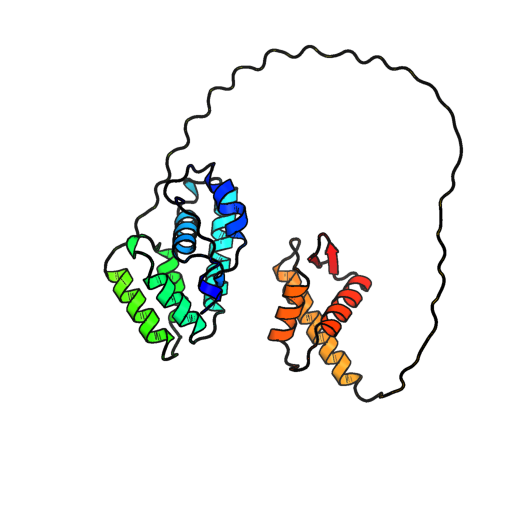30 O O . ASP A 1 199 ? -18.611 18.564 13.957 1.00 90.75 199 ASP A O 1
ATOM 1534 N N . TRP A 1 200 ? -19.355 17.323 15.681 1.00 93.31 200 TRP A N 1
ATOM 1535 C CA . TRP A 1 200 ? -18.300 16.316 15.583 1.00 93.31 200 TRP A CA 1
ATOM 1536 C C . TRP A 1 200 ? -18.260 15.661 14.192 1.00 93.31 200 TRP A C 1
ATOM 1538 O O . TRP A 1 200 ? -17.195 15.550 13.584 1.00 93.31 200 TRP A O 1
ATOM 1548 N N . MET A 1 201 ? -19.421 15.276 13.640 1.00 92.06 201 MET A N 1
ATOM 1549 C CA . MET A 1 201 ? -19.495 14.712 12.286 1.00 92.06 201 MET A CA 1
ATOM 1550 C C . MET A 1 201 ? -19.020 15.707 11.225 1.00 92.06 201 MET A C 1
ATOM 1552 O O . MET A 1 201 ? -18.332 15.316 10.282 1.00 92.06 201 MET A O 1
ATOM 1556 N N . ARG A 1 202 ? -19.383 16.989 11.346 1.00 93.75 202 ARG A N 1
ATOM 1557 C CA . ARG A 1 202 ? -18.943 18.024 10.399 1.00 93.75 202 ARG A CA 1
ATOM 1558 C C . ARG A 1 202 ? -17.431 18.211 10.444 1.00 93.75 202 ARG A C 1
ATOM 1560 O O . ARG A 1 202 ? -16.813 18.284 9.382 1.00 93.75 202 ARG A O 1
ATOM 1567 N N . GLU A 1 203 ? -16.848 18.280 11.637 1.00 92.19 203 GLU A N 1
ATOM 1568 C CA . GLU A 1 203 ? -15.400 18.408 11.826 1.00 92.19 203 GLU A CA 1
ATOM 1569 C C . GLU A 1 203 ? -14.651 17.199 11.259 1.00 92.19 203 GLU A C 1
ATOM 1571 O O . GLU A 1 203 ? -13.720 17.377 10.470 1.00 92.19 203 GLU A O 1
ATOM 1576 N N . ASP A 1 204 ? -15.102 15.977 11.565 1.00 92.00 204 ASP A N 1
ATOM 1577 C CA . ASP A 1 204 ? -14.498 14.748 11.038 1.00 92.00 204 ASP A CA 1
ATOM 1578 C C . ASP A 1 204 ? -14.557 14.707 9.503 1.00 92.00 204 ASP A C 1
ATOM 1580 O O . ASP A 1 204 ? -13.548 14.449 8.838 1.00 92.00 204 ASP A O 1
ATOM 1584 N N . VAL A 1 205 ? -15.717 15.024 8.916 1.00 91.75 205 VAL A N 1
ATOM 1585 C CA . VAL A 1 205 ? -15.903 15.042 7.459 1.00 91.75 205 VAL A CA 1
ATOM 1586 C C . VAL A 1 205 ? -15.030 16.110 6.796 1.00 91.75 205 VAL A C 1
ATOM 1588 O O . VAL A 1 205 ? -14.408 15.824 5.770 1.00 91.75 205 VAL A O 1
ATOM 1591 N N . LEU A 1 206 ? -14.948 17.324 7.350 1.00 91.56 206 LEU A N 1
ATOM 1592 C CA . LEU A 1 206 ? -14.099 18.388 6.800 1.00 91.56 206 LEU A CA 1
ATOM 1593 C C . LEU A 1 206 ? -12.619 18.031 6.893 1.00 91.56 206 LEU A C 1
ATOM 1595 O O . LEU A 1 206 ? -11.929 18.115 5.879 1.00 91.56 206 LEU A O 1
ATOM 1599 N N . SER A 1 207 ? -12.166 17.556 8.055 1.00 88.38 207 SER A N 1
ATOM 1600 C CA . SER A 1 207 ? -10.792 17.087 8.258 1.00 88.38 207 SER A CA 1
ATOM 1601 C C . SER A 1 207 ? -10.428 15.982 7.259 1.00 88.38 207 SER A C 1
ATOM 1603 O O . SER A 1 207 ? -9.350 15.992 6.658 1.00 88.38 207 SER A O 1
ATOM 1605 N N . ARG A 1 208 ? -11.354 15.050 6.979 1.00 88.06 208 ARG A N 1
ATOM 1606 C CA . ARG A 1 208 ? -11.155 14.068 5.902 1.00 88.06 208 ARG A CA 1
ATOM 1607 C C . ARG A 1 208 ? -11.031 14.747 4.557 1.00 88.06 208 ARG A C 1
ATOM 1609 O O . ARG A 1 208 ? -10.074 14.480 3.853 1.00 88.06 208 ARG A O 1
ATOM 1616 N N . LEU A 1 209 ? -11.988 15.577 4.164 1.00 89.81 209 LEU A N 1
ATOM 1617 C CA . LEU A 1 209 ? -11.995 16.164 2.825 1.00 89.81 209 LEU A CA 1
ATOM 1618 C C . LEU A 1 209 ? -10.795 17.090 2.577 1.00 89.81 209 LEU A C 1
ATOM 1620 O O . LEU A 1 209 ? -10.327 17.170 1.441 1.00 89.81 209 LEU A O 1
ATOM 1624 N N . GLU A 1 210 ? -10.255 17.719 3.619 1.00 87.75 210 GLU A N 1
ATOM 1625 C CA . GLU A 1 210 ? -9.049 18.546 3.557 1.00 87.75 210 GLU A CA 1
ATOM 1626 C C . GLU A 1 210 ? -7.819 17.752 3.115 1.00 87.75 210 GLU A C 1
ATOM 1628 O O . GLU A 1 210 ? -7.124 18.171 2.186 1.00 87.75 210 GLU A O 1
ATOM 1633 N N . ASN A 1 211 ? -7.644 16.541 3.648 1.00 82.31 211 ASN A N 1
ATOM 1634 C CA . ASN A 1 211 ? -6.556 15.637 3.266 1.00 82.31 211 ASN A CA 1
ATOM 1635 C C . ASN A 1 211 ? -6.614 15.176 1.793 1.00 82.31 211 ASN A C 1
ATOM 1637 O O . ASN A 1 211 ? -5.611 14.722 1.244 1.00 82.31 211 ASN A O 1
ATOM 1641 N N . TYR A 1 212 ? -7.775 15.280 1.134 1.00 80.94 212 TYR A N 1
ATOM 1642 C CA . TYR A 1 212 ? -7.990 14.802 -0.242 1.00 80.94 212 TYR A CA 1
ATOM 1643 C C . TYR A 1 212 ? -8.198 15.943 -1.251 1.00 80.94 212 TYR A C 1
ATOM 1645 O O . TYR A 1 212 ? -8.225 15.696 -2.463 1.00 80.94 212 TYR A O 1
ATOM 1653 N N . GLY A 1 213 ? -8.318 17.188 -0.778 1.00 75.69 213 GLY A N 1
ATOM 1654 C CA . GLY A 1 213 ? -8.388 18.399 -1.594 1.00 75.69 213 GLY A CA 1
ATOM 1655 C C . GLY A 1 213 ? -9.354 18.295 -2.780 1.00 75.69 213 GLY A C 1
ATOM 1656 O O . GLY A 1 213 ? -10.541 18.004 -2.628 1.00 75.69 213 GLY A O 1
ATOM 1657 N N . SER A 1 214 ? -8.834 18.530 -3.989 1.00 76.88 214 SER A N 1
ATOM 1658 C CA . SER A 1 214 ? -9.607 18.511 -5.238 1.00 76.88 214 SER A CA 1
ATOM 1659 C C . SER A 1 214 ? -9.970 17.109 -5.741 1.00 76.88 214 SER A C 1
ATOM 1661 O O . SER A 1 214 ? -10.847 16.995 -6.595 1.00 76.88 214 SER A O 1
ATOM 1663 N N . ARG A 1 215 ? -9.337 16.042 -5.230 1.00 82.00 215 ARG A N 1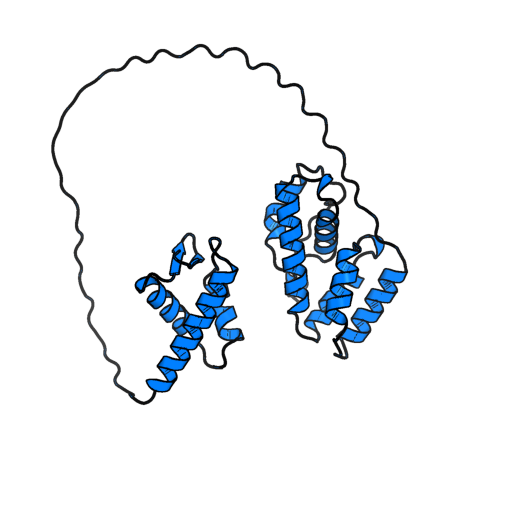
ATOM 1664 C CA . ARG A 1 215 ? -9.630 14.655 -5.644 1.00 82.00 215 ARG A CA 1
ATOM 1665 C C . ARG A 1 215 ? -10.923 14.127 -5.029 1.00 82.00 215 ARG A C 1
ATOM 1667 O O . ARG A 1 215 ? -11.582 13.284 -5.637 1.00 82.00 215 ARG A O 1
ATOM 1674 N N . GLY A 1 216 ? -11.278 14.621 -3.843 1.00 87.81 216 GLY A N 1
ATOM 1675 C CA . GLY A 1 216 ? -12.479 14.223 -3.121 1.00 87.81 216 GLY A CA 1
ATOM 1676 C C . GLY A 1 216 ? -12.519 12.753 -2.693 1.00 87.81 216 GLY A C 1
ATOM 1677 O O . GLY A 1 216 ? -11.691 11.917 -3.065 1.00 87.81 216 GLY A O 1
ATOM 1678 N N . LEU A 1 217 ? -13.539 12.422 -1.914 1.00 90.75 217 LEU A N 1
ATOM 1679 C CA . LEU A 1 217 ? -13.771 11.109 -1.327 1.00 90.75 217 LEU A CA 1
ATOM 1680 C C . LEU A 1 217 ? -15.114 10.539 -1.786 1.00 90.75 217 LEU A C 1
ATOM 1682 O O . LEU A 1 217 ? -16.099 11.261 -1.939 1.00 90.75 217 LEU A O 1
ATOM 1686 N N . LYS A 1 218 ? -15.164 9.220 -1.994 1.00 91.75 218 LYS A N 1
ATOM 1687 C CA . LYS A 1 218 ? -16.430 8.519 -2.244 1.00 91.75 218 LYS A CA 1
ATOM 1688 C C . LYS A 1 218 ? -17.297 8.552 -0.987 1.00 91.75 218 LYS A C 1
ATOM 1690 O O . LYS A 1 218 ? -16.778 8.471 0.124 1.00 91.75 218 LYS A O 1
ATOM 1695 N N . GLN A 1 219 ? -18.611 8.610 -1.179 1.00 90.25 219 GLN A N 1
ATOM 1696 C CA . GLN A 1 219 ? -19.591 8.639 -0.092 1.00 90.25 219 GLN A CA 1
ATOM 1697 C C . GLN A 1 219 ? -19.414 7.472 0.892 1.00 90.25 219 GLN A C 1
ATOM 1699 O O . GLN A 1 219 ? -19.311 7.710 2.089 1.00 90.25 219 GLN A O 1
ATOM 1704 N N . GLU A 1 220 ? -19.295 6.244 0.384 1.00 87.12 220 GLU A N 1
ATOM 1705 C CA . GLU A 1 220 ? -19.111 5.028 1.194 1.00 87.12 220 GLU A CA 1
ATOM 1706 C C . GLU A 1 220 ? -17.884 5.119 2.113 1.00 87.12 220 GLU A C 1
ATOM 1708 O O . GLU A 1 220 ? -17.940 4.720 3.271 1.00 87.12 220 GLU A O 1
ATOM 1713 N N . ILE A 1 221 ? -16.790 5.718 1.628 1.00 88.19 221 ILE A N 1
ATOM 1714 C CA . ILE A 1 221 ? -15.541 5.874 2.389 1.00 88.19 221 ILE A CA 1
ATOM 1715 C C . ILE A 1 221 ? -15.697 6.923 3.495 1.00 88.19 221 ILE A C 1
ATOM 1717 O O . ILE A 1 221 ? -15.119 6.775 4.571 1.00 88.19 221 ILE A O 1
ATOM 1721 N N . ILE A 1 222 ? -16.459 7.990 3.241 1.00 89.88 222 ILE A N 1
ATOM 1722 C CA . ILE A 1 222 ? -16.759 8.998 4.266 1.00 89.88 222 ILE A CA 1
ATOM 1723 C C . ILE A 1 222 ? -17.636 8.371 5.345 1.00 89.88 222 ILE A C 1
ATOM 1725 O O . ILE A 1 222 ? -17.287 8.443 6.514 1.00 89.88 222 ILE A O 1
ATOM 1729 N N . VAL A 1 223 ? -18.710 7.682 4.954 1.00 87.94 223 VAL A N 1
ATOM 1730 C CA . VAL A 1 223 ? -19.626 7.016 5.889 1.00 87.94 223 VAL A CA 1
ATOM 1731 C C . VAL A 1 223 ? -18.893 5.980 6.742 1.00 87.94 223 VAL A C 1
ATOM 1733 O O . VAL A 1 223 ? -18.987 6.031 7.967 1.00 87.94 223 VAL A O 1
ATOM 1736 N N . ALA A 1 224 ? -18.136 5.069 6.127 1.00 84.00 224 ALA A N 1
ATOM 1737 C CA . ALA A 1 224 ? -17.388 4.048 6.859 1.00 84.00 224 ALA A CA 1
ATOM 1738 C C . ALA A 1 224 ? -16.340 4.672 7.796 1.00 84.00 224 ALA A C 1
ATOM 1740 O O . ALA A 1 224 ? -16.230 4.282 8.957 1.00 84.00 224 ALA A O 1
ATOM 1741 N N . GLY A 1 225 ? -15.614 5.686 7.315 1.00 84.75 225 GLY A N 1
ATOM 1742 C CA . GLY A 1 225 ? -14.589 6.375 8.093 1.00 84.75 225 GLY A CA 1
ATOM 1743 C C . GLY A 1 225 ? -15.140 7.145 9.294 1.00 84.75 225 GLY A C 1
ATOM 1744 O O . GLY A 1 225 ? -14.578 7.052 10.384 1.00 84.75 225 GLY A O 1
ATOM 1745 N N . THR A 1 226 ? -16.244 7.868 9.110 1.00 87.81 226 THR A N 1
ATOM 1746 C CA . THR A 1 226 ? -16.894 8.635 10.180 1.00 87.81 226 THR A CA 1
ATOM 1747 C C . THR A 1 226 ? -17.548 7.712 11.207 1.00 87.81 226 THR A C 1
ATOM 1749 O O . THR A 1 226 ? -17.480 8.003 12.395 1.00 87.81 226 THR A O 1
ATOM 1752 N N . ARG A 1 227 ? -18.095 6.555 10.802 1.00 86.75 227 ARG A N 1
ATOM 1753 C CA . ARG A 1 227 ? -18.600 5.538 11.747 1.00 86.75 227 ARG A CA 1
ATOM 1754 C C . ARG A 1 227 ? -17.484 4.908 12.580 1.00 86.75 227 ARG A C 1
ATOM 1756 O O . ARG A 1 227 ? -17.655 4.757 13.781 1.00 86.75 227 ARG A O 1
ATOM 1763 N N . HIS A 1 228 ? -16.338 4.597 11.974 1.00 83.81 228 HIS A N 1
ATOM 1764 C CA . HIS A 1 228 ? -15.207 3.978 12.676 1.00 83.81 228 HIS A CA 1
ATOM 1765 C C . HIS A 1 228 ? -14.608 4.875 13.767 1.00 83.81 228 HIS A C 1
ATOM 1767 O O . HIS A 1 228 ? -14.269 4.403 14.845 1.00 83.81 228 HIS A O 1
ATOM 1773 N N . ARG A 1 229 ? -14.466 6.176 13.492 1.00 81.75 229 ARG A N 1
ATOM 1774 C CA . ARG A 1 229 ? -13.900 7.134 14.458 1.00 81.75 229 ARG A CA 1
ATOM 1775 C C . ARG A 1 229 ? -14.934 7.710 15.412 1.00 81.75 229 ARG A C 1
ATOM 1777 O O . ARG A 1 229 ? -14.586 8.533 16.256 1.00 81.75 229 ARG A O 1
ATOM 1784 N N . SER A 1 230 ? -16.194 7.321 15.248 1.00 86.88 230 SER A N 1
ATOM 1785 C CA . SER A 1 230 ? -17.267 7.892 16.032 1.00 86.88 230 SER A CA 1
ATOM 1786 C C . SER A 1 230 ? -17.146 7.494 17.494 1.00 86.88 230 SER A C 1
ATOM 1788 O O . SER A 1 230 ? -17.033 6.306 17.789 1.00 86.88 230 SER A O 1
ATOM 1790 N N . PRO A 1 231 ? -17.271 8.450 18.428 1.00 85.88 231 PRO A N 1
ATOM 1791 C CA . PRO A 1 231 ? -17.540 8.116 19.820 1.00 85.88 231 PRO A CA 1
ATOM 1792 C C . PRO A 1 231 ? -18.969 7.566 20.008 1.00 85.88 231 PRO A C 1
ATOM 1794 O O . PRO A 1 231 ? -19.319 7.147 21.109 1.00 85.88 231 PRO A O 1
ATOM 1797 N N . TYR A 1 232 ? -19.803 7.574 18.957 1.00 84.69 232 TYR A N 1
ATOM 1798 C CA . TYR A 1 232 ? -21.191 7.123 18.973 1.00 84.69 232 TYR A CA 1
ATOM 1799 C C . TYR A 1 232 ? -21.330 5.753 18.293 1.00 84.69 232 TYR A C 1
ATOM 1801 O O . TYR A 1 232 ? -21.208 5.626 17.074 1.00 84.69 232 TYR A O 1
ATOM 1809 N N . SER A 1 233 ? -21.614 4.716 19.083 1.00 76.81 233 SER A N 1
ATOM 1810 C CA . SER A 1 233 ? -21.734 3.327 18.610 1.00 76.81 233 SER A CA 1
ATOM 1811 C C . SER A 1 233 ? -22.966 3.069 17.733 1.00 76.81 233 SER A C 1
ATOM 1813 O O . SER A 1 233 ? -22.990 2.112 16.961 1.00 76.81 233 SER A O 1
ATOM 1815 N N . ASP A 1 234 ? -23.975 3.933 17.819 1.00 83.94 234 ASP A N 1
ATOM 1816 C CA . ASP A 1 234 ? -25.231 3.866 17.072 1.00 83.94 234 ASP A CA 1
ATOM 1817 C C . ASP A 1 234 ? -25.230 4.742 15.806 1.00 83.94 234 ASP A C 1
ATOM 1819 O O . ASP A 1 234 ? -26.278 4.924 15.186 1.00 83.94 234 ASP A O 1
ATOM 1823 N N . LEU A 1 235 ? -24.073 5.287 15.399 1.00 85.19 235 LEU A N 1
ATOM 1824 C CA . LEU A 1 235 ? -23.987 6.172 14.237 1.00 85.19 235 LEU A CA 1
ATOM 1825 C C . LEU A 1 235 ? -24.422 5.460 12.949 1.00 85.19 235 LEU A C 1
ATOM 1827 O O . LEU A 1 235 ? -23.777 4.516 12.470 1.00 85.19 235 LEU A O 1
ATOM 1831 N N . GLY A 1 236 ? -25.517 5.952 12.372 1.00 81.88 236 GLY A N 1
ATOM 1832 C CA . GLY A 1 236 ? -26.108 5.422 11.150 1.00 81.88 236 GLY A CA 1
ATOM 1833 C C . GLY A 1 236 ? -25.567 6.092 9.888 1.00 81.88 236 GLY A C 1
ATOM 1834 O O . GLY A 1 236 ? -25.194 7.264 9.885 1.00 81.88 236 GLY A O 1
ATOM 1835 N N . GLU A 1 237 ? -25.597 5.374 8.762 1.00 85.31 237 GLU A N 1
ATOM 1836 C CA . GLU A 1 237 ? -25.253 5.950 7.453 1.00 85.31 237 GLU A CA 1
ATOM 1837 C C . GLU A 1 237 ? -26.129 7.165 7.113 1.00 85.31 237 GLU A C 1
ATOM 1839 O O . GLU A 1 237 ? -25.626 8.194 6.661 1.00 85.31 237 GLU A O 1
ATOM 1844 N N . GLY A 1 238 ? -27.436 7.076 7.378 1.00 83.00 238 GLY A N 1
ATOM 1845 C CA . GLY A 1 238 ? -28.388 8.144 7.073 1.00 83.00 238 GLY A CA 1
ATOM 1846 C C . GLY A 1 238 ? -28.048 9.484 7.734 1.00 83.00 238 GLY A C 1
ATOM 1847 O O . GLY A 1 238 ? -28.266 10.528 7.117 1.00 83.00 238 GLY A O 1
ATOM 1848 N N . GLU A 1 239 ? -27.465 9.459 8.935 1.00 88.12 239 GLU A N 1
ATOM 1849 C CA . GLU A 1 239 ? -27.066 10.657 9.683 1.00 88.12 239 GLU A CA 1
ATOM 1850 C C . GLU A 1 239 ? -25.882 11.353 9.004 1.00 88.12 239 GLU A C 1
ATOM 1852 O O . GLU A 1 239 ? -25.957 12.538 8.678 1.00 88.12 239 GLU A O 1
ATOM 1857 N N . VAL A 1 240 ? -24.835 10.596 8.659 1.00 89.44 240 VAL A N 1
ATOM 1858 C CA . VAL A 1 240 ? -23.658 11.122 7.945 1.00 89.44 240 VAL A CA 1
ATOM 1859 C C . VAL A 1 240 ? -24.057 11.694 6.578 1.00 89.44 240 VAL A C 1
ATOM 1861 O O . VAL A 1 240 ? -23.603 12.770 6.177 1.00 89.44 240 VAL A O 1
ATOM 1864 N N . LEU A 1 241 ? -24.972 11.027 5.866 1.00 91.06 241 LEU A N 1
ATOM 1865 C CA . LEU A 1 241 ? -25.500 11.526 4.592 1.00 91.06 241 LEU A CA 1
ATOM 1866 C C . LEU A 1 241 ? -26.353 12.788 4.744 1.00 91.06 241 LEU A C 1
ATOM 1868 O O . LEU A 1 241 ? -26.398 13.609 3.819 1.00 91.06 241 LEU A O 1
ATOM 1872 N N . ALA A 1 242 ? -27.067 12.940 5.859 1.00 91.25 242 ALA A N 1
ATOM 1873 C CA . ALA A 1 242 ? -27.817 14.155 6.155 1.00 91.25 242 ALA A CA 1
ATOM 1874 C C . ALA A 1 242 ? -26.863 15.335 6.400 1.00 91.25 242 ALA A C 1
ATOM 1876 O O . ALA A 1 242 ? -27.085 16.414 5.841 1.00 91.25 242 ALA A O 1
ATOM 1877 N N . ILE A 1 243 ? -25.763 15.106 7.127 1.00 93.19 243 ILE A N 1
ATOM 1878 C CA . ILE A 1 243 ? -24.704 16.100 7.355 1.00 93.19 243 ILE A CA 1
ATOM 1879 C C . ILE A 1 243 ? -24.040 16.527 6.045 1.00 93.19 243 ILE A C 1
ATOM 1881 O O . ILE A 1 243 ? -23.997 17.721 5.751 1.00 93.19 243 ILE A O 1
ATOM 1885 N N . LEU A 1 244 ? -23.623 15.584 5.195 1.00 91.81 244 LEU A N 1
ATOM 1886 C CA . LEU A 1 244 ? -23.034 15.899 3.885 1.00 91.81 244 LEU A CA 1
ATOM 1887 C C . LEU A 1 244 ? -23.976 16.749 3.016 1.00 91.81 244 LEU A C 1
ATOM 1889 O O . LEU A 1 244 ? -23.560 17.734 2.401 1.00 91.81 244 LEU A O 1
ATOM 1893 N N . ARG A 1 245 ? -25.274 16.420 3.004 1.00 93.06 245 ARG A N 1
ATOM 1894 C CA . ARG A 1 245 ? -26.298 17.211 2.300 1.00 93.06 245 ARG A CA 1
ATOM 1895 C C . ARG A 1 245 ? -26.491 18.601 2.906 1.00 93.06 245 ARG A C 1
ATOM 1897 O O . ARG A 1 245 ? -26.741 19.550 2.162 1.00 93.06 245 ARG A O 1
ATOM 1904 N N . LYS A 1 246 ? -26.396 18.746 4.228 1.00 93.00 246 LYS A N 1
ATOM 1905 C CA . LYS A 1 246 ? -26.474 20.044 4.912 1.00 93.00 246 LYS A CA 1
ATOM 1906 C C . LYS A 1 246 ? -25.257 20.912 4.585 1.00 93.00 246 LYS A C 1
ATOM 1908 O O . LYS A 1 246 ? -25.437 22.008 4.068 1.00 93.00 246 LYS A O 1
ATOM 1913 N N . MET A 1 247 ? -24.050 20.366 4.702 1.00 92.44 247 MET A N 1
ATOM 1914 C CA . MET A 1 247 ? -22.804 21.059 4.355 1.00 92.44 247 MET A CA 1
ATOM 1915 C C . MET A 1 247 ? -22.719 21.440 2.868 1.00 92.44 247 MET A C 1
ATOM 1917 O O . MET A 1 247 ? -22.102 22.447 2.519 1.00 92.44 247 MET A O 1
ATOM 1921 N N . LYS A 1 248 ? -23.354 20.660 1.979 1.00 93.81 248 LYS A N 1
ATOM 1922 C CA . LYS A 1 248 ? -23.516 21.022 0.561 1.00 93.81 248 LYS A CA 1
ATOM 1923 C C . LYS A 1 248 ? -24.357 22.282 0.387 1.00 93.81 248 LYS A C 1
ATOM 1925 O O . LYS A 1 248 ? -24.000 23.149 -0.400 1.00 93.81 248 LYS A O 1
ATOM 1930 N N . ARG A 1 249 ? -25.485 22.366 1.104 1.00 92.31 249 ARG A N 1
ATOM 1931 C CA . ARG A 1 249 ? -26.380 23.537 1.082 1.00 92.31 249 ARG A CA 1
ATOM 1932 C C . ARG A 1 249 ? -25.709 24.771 1.680 1.00 92.31 249 ARG A C 1
ATOM 1934 O O . ARG A 1 249 ? -25.924 25.864 1.182 1.00 92.31 249 ARG A O 1
ATOM 1941 N N . GLU A 1 250 ? -24.866 24.577 2.689 1.00 91.12 250 GLU A N 1
ATOM 1942 C CA . GLU A 1 250 ? -24.029 25.622 3.297 1.00 91.12 250 GLU A CA 1
ATOM 1943 C C . GLU A 1 250 ? -22.828 26.024 2.419 1.00 91.12 250 GLU A C 1
ATOM 1945 O O . GLU A 1 250 ? -22.068 26.916 2.781 1.00 91.12 250 GLU A O 1
ATOM 1950 N N . GLY A 1 251 ? -22.619 25.358 1.278 1.00 89.38 251 GLY A N 1
ATOM 1951 C CA . GLY A 1 251 ? -21.551 25.687 0.338 1.00 89.38 251 GLY A CA 1
ATOM 1952 C C . GLY A 1 251 ? -20.143 25.319 0.808 1.00 89.38 251 GLY A C 1
ATOM 1953 O O . GLY A 1 251 ? -19.187 25.756 0.175 1.00 89.38 251 GLY A O 1
ATOM 1954 N N . ARG A 1 252 ? -19.979 24.515 1.870 1.00 90.38 252 ARG A N 1
ATOM 1955 C CA . ARG A 1 252 ? -18.650 24.101 2.375 1.00 90.38 252 ARG A CA 1
ATOM 1956 C C . ARG A 1 252 ? -18.061 22.922 1.601 1.00 90.38 252 ARG A C 1
ATOM 1958 O O . ARG A 1 252 ? -16.845 22.772 1.492 1.00 90.38 252 ARG A O 1
ATOM 1965 N N . VAL A 1 253 ? -18.926 22.073 1.051 1.00 92.94 253 VAL A N 1
ATOM 1966 C CA . VAL A 1 253 ? -18.546 20.897 0.258 1.00 92.94 253 VAL A CA 1
ATOM 1967 C C . VAL A 1 253 ? -19.355 20.846 -1.028 1.00 92.94 253 VAL A C 1
ATOM 1969 O O . VAL A 1 253 ? -20.493 21.307 -1.087 1.00 92.94 253 VAL A O 1
ATOM 1972 N N . ARG A 1 254 ? -18.790 20.237 -2.065 1.00 92.94 254 ARG A N 1
ATOM 1973 C CA . ARG A 1 254 ? -19.479 19.963 -3.327 1.00 92.94 254 ARG A CA 1
ATOM 1974 C C . ARG A 1 254 ? -19.401 18.482 -3.665 1.00 92.94 254 ARG A C 1
ATOM 1976 O O . ARG A 1 254 ? -18.502 17.775 -3.216 1.00 92.94 254 ARG A O 1
ATOM 1983 N N . PHE A 1 255 ? -20.361 18.024 -4.460 1.00 91.62 255 PHE A N 1
ATOM 1984 C CA . PHE A 1 255 ? -20.424 16.651 -4.947 1.00 91.62 255 PHE A CA 1
ATOM 1985 C C . PHE A 1 255 ? -20.292 16.653 -6.467 1.00 91.62 255 PHE A C 1
ATOM 1987 O O . PHE A 1 255 ? -21.114 17.275 -7.141 1.00 91.62 255 PHE A O 1
ATOM 1994 N N . SER A 1 256 ? -19.265 15.990 -6.992 1.00 89.31 256 SER A N 1
ATOM 1995 C CA . SER A 1 256 ? -18.992 15.888 -8.428 1.00 89.31 256 SER A CA 1
ATOM 1996 C C . SER A 1 256 ? -18.404 14.519 -8.751 1.00 89.31 256 SER A C 1
ATOM 1998 O O . SER A 1 256 ? -17.631 13.980 -7.962 1.00 89.31 256 SER A O 1
ATOM 2000 N N . ALA A 1 257 ? -18.791 13.938 -9.891 1.00 85.12 257 ALA A N 1
ATOM 2001 C CA . ALA A 1 257 ? -18.307 12.634 -10.359 1.00 85.12 257 ALA A CA 1
ATOM 2002 C C . ALA A 1 257 ? -18.338 11.523 -9.278 1.00 85.12 257 ALA A C 1
ATOM 2004 O O . ALA A 1 257 ? -17.394 10.747 -9.130 1.00 85.12 257 ALA A O 1
ATOM 2005 N N . GLY A 1 258 ? -19.411 11.472 -8.478 1.00 85.94 258 GLY A N 1
ATOM 2006 C CA . GLY A 1 258 ? -19.576 10.465 -7.421 1.00 85.94 258 GLY A CA 1
ATOM 2007 C C . GLY A 1 258 ? -18.751 10.713 -6.149 1.00 85.94 258 GLY A C 1
ATOM 2008 O O . GLY A 1 258 ? -18.640 9.818 -5.308 1.00 85.94 258 GLY A O 1
ATOM 2009 N N . ARG A 1 259 ? -18.140 11.894 -5.999 1.00 91.62 259 ARG A N 1
ATOM 2010 C CA . ARG A 1 259 ? -17.219 12.216 -4.902 1.00 91.62 259 ARG A CA 1
ATOM 2011 C C . ARG A 1 259 ? -17.581 13.524 -4.216 1.00 91.62 259 ARG A C 1
ATOM 2013 O O . ARG A 1 259 ? -17.932 14.508 -4.862 1.00 91.62 259 ARG A O 1
ATOM 2020 N N . TRP A 1 260 ? -17.449 13.525 -2.898 1.00 93.50 260 TRP A N 1
ATOM 2021 C CA . TRP A 1 260 ? -17.530 14.703 -2.046 1.00 93.50 260 TRP A CA 1
ATOM 2022 C C . TRP A 1 260 ? -16.158 15.353 -1.944 1.00 93.50 260 TRP A C 1
ATOM 2024 O O . TRP A 1 260 ? -15.150 14.667 -1.812 1.00 93.50 260 TRP A O 1
ATOM 2034 N N . MET A 1 261 ? -16.102 16.671 -2.017 1.00 93.38 261 MET A N 1
ATOM 2035 C CA . MET A 1 261 ? -14.854 17.432 -2.049 1.00 93.38 261 MET A CA 1
ATOM 2036 C C . MET A 1 261 ? -15.084 18.808 -1.433 1.00 93.38 261 MET A C 1
ATOM 2038 O O . MET A 1 261 ? -16.215 19.300 -1.429 1.00 93.38 261 MET A O 1
ATOM 2042 N N . LEU A 1 262 ? -14.025 19.429 -0.914 1.00 91.56 262 LEU A N 1
ATOM 2043 C CA . LEU A 1 262 ? -14.125 20.791 -0.397 1.00 91.56 262 LEU A CA 1
ATOM 2044 C C . LEU A 1 262 ? -14.520 21.756 -1.518 1.00 91.56 262 LEU A C 1
ATOM 2046 O O . LEU A 1 262 ? -14.069 21.638 -2.665 1.00 91.56 262 LEU A O 1
ATOM 2050 N N . ASN A 1 263 ? -15.381 22.701 -1.166 1.00 84.44 263 ASN A N 1
ATOM 2051 C CA . ASN A 1 263 ? -15.666 23.850 -2.003 1.00 84.44 263 ASN A CA 1
ATOM 2052 C C . ASN A 1 263 ? -14.635 24.925 -1.627 1.00 84.44 263 ASN A C 1
ATOM 2054 O O . ASN A 1 263 ? -14.760 25.555 -0.581 1.00 84.44 263 ASN A O 1
ATOM 2058 N N . LYS A 1 264 ? -13.556 25.013 -2.409 1.00 66.06 264 LYS A N 1
ATOM 2059 C CA . LYS A 1 264 ? -12.553 26.080 -2.314 1.00 66.06 264 LYS A CA 1
ATOM 2060 C C . LYS A 1 264 ? -12.850 27.127 -3.371 1.00 66.06 264 LYS A C 1
ATOM 2062 O O . LYS A 1 264 ? -13.222 26.695 -4.488 1.00 66.06 264 LYS A O 1
#

pLDDT: mean 80.04, std 20.56, range [29.03, 98.0]

Secondary structure (DSSP, 8-state):
-GGGGG-B--TTGGGS-HHHHHHHHTTGGGS-GGGB-HHHHHHHHHHHT-TTSS-HHHHHHHHHHHHHHHHHHHTS-TTHHHHHHHHHHHTS-GGGS-HHHHHHHHHHHTT---TTHHHHHHHHHHHHTTSPPPPP-PPPPPPPPP-PPPPPPPPPPP------------------------------S-HHHHHHHHHHHHHHHHHHHHHHGGG-EEHHHHHHHHHHT-S-TT--HHHHHHHHHHHHHTTSEEEETTEEEE--